Protein 6W9M (pdb70)

Structure (mmCIF, N/CA/C/O backbone):
data_6W9M
#
_entry.id   6W9M
#
_cell.length_a   87.065
_cell.length_b   52.854
_cell.length_c   69.646
_cell.angle_alpha   90.000
_cell.angle_beta   116.394
_cell.angle_gamma   90.000
#
_symmetry.space_group_name_H-M   'C 1 2 1'
#
loop_
_entity.id
_entity.type
_entity.pdbx_description
1 polymer 'Glucocorticoid Receptor'
2 polymer 'Nuclear receptor subfamily 0 group B member 2'
3 non-polymer vamorolone
4 non-polymer GLYCEROL
5 water water
#
loop_
_atom_site.group_PDB
_atom_site.id
_atom_site.type_symbol
_atom_site.label_atom_id
_atom_site.label_alt_id
_atom_site.label_comp_id
_atom_site.label_asym_id
_atom_site.label_entity_id
_atom_site.label_seq_id
_atom_site.pdbx_PDB_ins_code
_atom_site.Cartn_x
_atom_site.Cartn_y
_atom_site.Cartn_z
_atom_site.occupancy
_atom_site.B_iso_or_equiv
_atom_site.auth_seq_id
_atom_site.auth_comp_id
_atom_site.auth_asym_id
_atom_site.auth_atom_id
_atom_site.pdbx_PDB_model_num
ATOM 1 N N . GLY A 1 1 ? 84.85231 27.36094 22.43357 1.000 63.44265 -4 GLY A N 1
ATOM 2 C CA . GLY A 1 1 ? 85.15138 28.77610 22.29604 1.000 62.56007 -4 GLY A CA 1
ATOM 3 C C . GLY A 1 1 ? 86.63663 29.07233 22.20454 1.000 56.44430 -4 GLY A C 1
ATOM 4 O O . GLY A 1 1 ? 87.41218 28.24789 21.72561 1.000 58.01303 -4 GLY A O 1
ATOM 5 N N . GLU A 1 2 ? 87.03675 30.25494 22.67772 1.000 44.64997 -3 GLU A N 1
ATOM 6 C CA . GLU A 1 2 ? 88.42061 30.70229 22.58411 1.000 39.67432 -3 GLU A CA 1
ATOM 7 C C . GLU A 1 2 ? 89.06609 30.88490 23.95376 1.000 35.55422 -3 GLU A C 1
ATOM 8 O O . GLU A 1 2 ? 90.12303 31.51346 24.06163 1.000 33.32758 -3 GLU A O 1
ATOM 14 N N . PHE A 1 3 ? 88.47055 30.33156 25.00521 1.000 27.30782 -2 PHE A N 1
ATOM 15 C CA . PHE A 1 3 ? 89.02078 30.45151 26.35476 1.000 26.29741 -2 PHE A CA 1
ATOM 16 C C . PHE A 1 3 ? 88.59091 29.23811 27.16718 1.000 26.57358 -2 PHE A C 1
ATOM 17 O O . PHE A 1 3 ? 87.60349 29.27838 27.91074 1.000 28.26711 -2 PHE A O 1
ATOM 25 N N . PRO A 1 4 ? 89.31759 28.11884 27.04511 1.000 22.94980 -1 PRO A N 1
ATOM 26 C CA . PRO A 1 4 ? 90.52008 27.94633 26.21847 1.000 22.59798 -1 PRO A CA 1
ATOM 27 C C . PRO A 1 4 ? 90.23731 27.57339 24.76252 1.000 24.14043 -1 PRO A C 1
ATOM 28 O O . PRO A 1 4 ? 89.18030 27.00301 24.48291 1.000 26.81052 -1 PRO A O 1
ATOM 32 N N . THR A 1 5 ? 91.18508 27.85751 23.86273 1.000 23.37363 0 THR A N 1
ATOM 33 C CA . THR A 1 5 ? 91.09071 27.32917 22.50688 1.000 25.83054 0 THR A CA 1
ATOM 34 C C . THR A 1 5 ? 91.31858 25.82410 22.51183 1.000 25.67854 0 THR A C 1
ATOM 35 O O . THR A 1 5 ? 92.02222 25.28260 23.37313 1.000 24.41447 0 THR A O 1
ATOM 39 N N . LEU A 1 6 ? 90.70981 25.13796 21.53673 1.000 22.06030 1 LEU A N 1
ATOM 40 C CA . LEU A 1 6 ? 90.94255 23.70130 21.41876 1.000 20.72502 1 LEU A CA 1
ATOM 41 C C . LEU A 1 6 ? 92.42655 23.39660 21.18869 1.000 22.25347 1 LEU A C 1
ATOM 42 O O . LEU A 1 6 ? 92.95910 22.44188 21.75863 1.000 22.65837 1 LEU A O 1
ATOM 47 N N . ILE A 1 7 ? 93.11848 24.21080 20.38788 1.000 24.24478 2 ILE A N 1
ATOM 48 C CA . ILE A 1 7 ? 94.52626 23.90261 20.12231 1.000 27.02664 2 ILE A CA 1
ATOM 49 C C . ILE A 1 7 ? 95.36416 24.06677 21.38566 1.000 22.98797 2 ILE A C 1
ATOM 50 O O . ILE A 1 7 ? 96.29112 23.28240 21.61883 1.000 21.65666 2 ILE A O 1
ATOM 55 N N . SER A 1 8 ? 95.03480 25.03518 22.25203 1.000 23.18104 3 SER A N 1
ATOM 56 C CA . SER A 1 8 ? 95.78185 25.13728 23.50441 1.000 22.99463 3 SER A CA 1
ATOM 57 C C . SER A 1 8 ? 95.54721 23.91317 24.38547 1.000 22.52411 3 SER A C 1
ATOM 58 O O . SER A 1 8 ? 96.46963 23.45884 25.07261 1.000 22.74067 3 SER A O 1
ATOM 61 N N . LEU A 1 9 ? 94.32295 23.36289 24.37926 1.000 21.98467 4 LEU A N 1
ATOM 62 C CA . LEU A 1 9 ? 94.07091 22.10868 25.08428 1.000 19.83466 4 LEU A CA 1
ATOM 63 C C . LEU A 1 9 ? 94.93705 20.98441 24.53461 1.000 20.38516 4 LEU A C 1
ATOM 64 O O . LEU A 1 9 ? 95.51230 20.21041 25.30106 1.000 21.01552 4 LEU A O 1
ATOM 69 N N . LEU A 1 10 ? 95.03614 20.87254 23.20610 1.000 22.21889 5 LEU A N 1
ATOM 70 C CA . LEU A 1 10 ? 95.86925 19.82694 22.62386 1.000 22.31581 5 LEU A CA 1
ATOM 71 C C . LEU A 1 10 ? 97.32997 19.99308 23.03016 1.000 22.30860 5 LEU A C 1
ATOM 72 O O . LEU A 1 10 ? 98.03403 19.00629 23.26920 1.000 20.23123 5 LEU A O 1
ATOM 77 N N . GLU A 1 11 ? 97.80306 21.23656 23.13239 1.000 21.43649 6 GLU A N 1
ATOM 78 C CA . GLU A 1 11 ? 99.19205 21.42672 23.53990 1.000 20.79585 6 GLU A CA 1
ATOM 79 C C . GLU A 1 11 ? 99.40700 20.96501 24.97381 1.000 23.61998 6 GLU A C 1
ATOM 80 O O . GLU A 1 11 ? 100.40271 20.29698 25.27438 1.000 22.46030 6 GLU A O 1
ATOM 86 N N . VAL A 1 12 ? 98.46653 21.27215 25.87305 1.000 21.08882 7 VAL A N 1
ATOM 87 C CA . VAL A 1 12 ? 98.73791 20.98375 27.27744 1.000 21.90014 7 VAL A CA 1
ATOM 88 C C . VAL A 1 12 ? 98.54954 19.51558 27.63680 1.000 21.88540 7 VAL A C 1
ATOM 89 O O . VAL A 1 12 ? 99.17164 19.04204 28.59897 1.000 23.76994 7 VAL A O 1
ATOM 93 N N . ILE A 1 13 ? 97.73666 18.76186 26.88310 1.000 22.49277 8 ILE A N 1
ATOM 94 C CA . ILE A 1 13 ? 97.55552 17.34140 27.17658 1.000 20.02507 8 ILE A CA 1
ATOM 95 C C . ILE A 1 13 ? 98.60224 16.46295 26.50191 1.000 21.71625 8 ILE A C 1
ATOM 96 O O . ILE A 1 13 ? 98.60815 15.24182 26.72159 1.000 23.04470 8 ILE A O 1
ATOM 101 N N . GLU A 1 14 ? 99.51037 17.03761 25.72354 1.000 20.71819 9 GLU A N 1
ATOM 102 C CA . GLU A 1 14 ? 100.53621 16.21072 25.07893 1.000 21.20470 9 GLU A CA 1
ATOM 103 C C . GLU A 1 14 ? 101.49807 15.67037 26.13080 1.000 22.77821 9 GLU A C 1
ATOM 104 O O . GLU A 1 14 ? 102.03292 16.44707 26.93311 1.000 25.15290 9 GLU A O 1
ATOM 110 N N . PRO A 1 15 ? 101.70877 14.35418 26.17597 1.000 22.86026 10 PRO A N 1
ATOM 111 C CA . PRO A 1 15 ? 102.56691 13.75293 27.20327 1.000 27.34035 10 PRO A CA 1
ATOM 112 C C . PRO A 1 15 ? 104.02697 14.15266 27.06220 1.000 25.05263 10 PRO A C 1
ATOM 113 O O . PRO A 1 15 ? 104.51833 14.46153 25.97260 1.000 24.25467 10 PRO A O 1
ATOM 117 N N . GLU A 1 16 ? 104.72312 14.12614 28.19231 1.000 24.65346 11 GLU A N 1
ATOM 118 C CA . GLU A 1 16 ? 106.16081 14.34130 28.18593 1.000 26.18552 11 GLU A CA 1
ATOM 119 C C . GLU A 1 16 ? 106.87365 13.14272 27.57383 1.000 23.80782 11 GLU A C 1
ATOM 120 O O . GLU A 1 16 ? 106.37008 12.01724 27.57575 1.000 23.44323 11 GLU A O 1
ATOM 126 N N . VAL A 1 17 ? 108.07255 13.40001 27.04643 1.000 22.51362 12 VAL A N 1
ATOM 127 C CA . VAL A 1 17 ? 108.86336 12.34866 26.40409 1.000 24.32659 12 VAL A CA 1
ATOM 128 C C . VAL A 1 17 ? 109.46006 11.42501 27.46090 1.000 21.33879 12 VAL A C 1
ATOM 129 O O . VAL A 1 17 ? 110.02611 11.88491 28.45972 1.000 25.05510 12 VAL A O 1
ATOM 133 N N . LEU A 1 18 ? 109.30497 10.11664 27.25494 1.000 22.54399 13 LEU A N 1
ATOM 134 C CA . LEU A 1 18 ? 109.82017 9.09638 28.16070 1.000 20.95222 13 LEU A CA 1
ATOM 135 C C . LEU A 1 18 ? 111.25300 8.71086 27.79694 1.000 20.75390 13 LEU A C 1
ATOM 136 O O . LEU A 1 18 ? 111.66082 8.78792 26.63591 1.000 21.02209 13 LEU A O 1
ATOM 141 N N . TYR A 1 19 ? 112.00736 8.26434 28.80423 1.000 20.33652 14 TYR A N 1
ATOM 142 C CA . TYR A 1 19 ? 113.36060 7.74517 28.62072 1.000 17.58229 14 TYR A CA 1
ATOM 143 C C . TYR A 1 19 ? 113.32815 6.22357 28.64038 1.000 22.65925 14 TYR A C 1
ATOM 144 O O . TYR A 1 19 ? 112.44920 5.61456 29.25842 1.000 22.13901 14 TYR A O 1
ATOM 153 N N . SER A 1 20 ? 114.30273 5.61543 27.96993 1.000 21.33270 15 SER A N 1
ATOM 154 C CA . SER A 1 20 ? 114.34088 4.16186 27.81707 1.000 20.12004 15 SER A CA 1
ATOM 155 C C . SER A 1 20 ? 115.15085 3.44545 28.88878 1.000 21.93175 15 SER A C 1
ATOM 156 O O . SER A 1 20 ? 114.90421 2.26019 29.13935 1.000 22.72239 15 SER A O 1
ATOM 159 N N . GLY A 1 21 ? 116.12550 4.11102 29.51174 1.000 20.70742 16 GLY A N 1
ATOM 160 C CA . GLY A 1 21 ? 117.06507 3.41227 30.37439 1.000 19.65880 16 GLY A CA 1
ATOM 161 C C . GLY A 1 21 ? 118.01375 2.45646 29.66397 1.000 22.36988 16 GLY A C 1
ATOM 162 O O . GLY A 1 21 ? 118.62307 1.60921 30.32282 1.000 22.15218 16 GLY A O 1
ATOM 163 N N . TYR A 1 22 ? 118.14456 2.54919 28.33959 1.000 19.48969 17 TYR A N 1
ATOM 164 C CA . TYR A 1 22 ? 118.95362 1.58301 27.59904 1.000 21.36416 17 TYR A CA 1
ATOM 165 C C . TYR A 1 22 ? 120.40536 1.63082 28.04920 1.000 23.06484 17 TYR A C 1
ATOM 166 O O . TYR A 1 22 ? 120.99640 2.70441 28.18539 1.000 22.62266 17 TYR A O 1
ATOM 175 N N . ASP A 1 23 ? 120.98990 0.44834 28.23898 1.000 21.73366 18 ASP A N 1
ATOM 176 C CA . ASP A 1 23 ? 122.37632 0.30730 28.67056 1.000 23.68288 18 ASP A CA 1
ATOM 177 C C . ASP A 1 23 ? 123.25594 0.09189 27.44277 1.000 22.96771 18 ASP A C 1
ATOM 178 O O . ASP A 1 23 ? 123.24551 -0.98965 26.84595 1.000 24.25117 18 ASP A O 1
ATOM 183 N N A SER A 1 24 ? 124.02041 1.12169 27.07475 0.271 22.14860 19 SER A N 1
ATOM 184 N N B SER A 1 24 ? 124.01672 1.11995 27.06260 0.729 21.17217 19 SER A N 1
ATOM 185 C CA A SER A 1 24 ? 124.90417 1.07808 25.91862 0.271 23.27666 19 SER A CA 1
ATOM 186 C CA B SER A 1 24 ? 124.89381 1.03939 25.90286 0.729 23.79484 19 SER A CA 1
ATOM 187 C C A SER A 1 24 ? 126.34133 0.73624 26.29619 0.271 23.71197 19 SER A C 1
ATOM 188 C C B SER A 1 24 ? 126.33987 0.73678 26.29398 0.729 23.06071 19 SER A C 1
ATOM 189 O O A SER A 1 24 ? 127.25680 0.96484 25.49596 0.271 25.73247 19 SER A O 1
ATOM 190 O O B SER A 1 24 ? 127.26137 0.98359 25.50273 0.729 26.51190 19 SER A O 1
ATOM 195 N N . THR A 1 25 ? 126.56034 0.19898 27.50065 1.000 22.98888 20 THR A N 1
ATOM 196 C CA . THR A 1 25 ? 127.91797 -0.13792 27.92572 1.000 21.85104 20 THR A CA 1
ATOM 197 C C . THR A 1 25 ? 128.55998 -1.13401 26.96834 1.000 24.61245 20 THR A C 1
ATOM 198 O O . THR A 1 25 ? 129.72299 -0.97313 26.57069 1.000 25.67025 20 THR A O 1
ATOM 202 N N . LEU A 1 26 ? 127.82648 -2.16875 26.59988 1.000 21.97790 21 LEU A N 1
ATOM 203 C CA . LEU A 1 26 ? 128.31147 -3.20681 25.70588 1.000 20.95640 21 LEU A CA 1
ATOM 204 C C . LEU A 1 26 ? 127.59312 -3.12210 24.36788 1.000 24.35381 21 LEU A C 1
ATOM 205 O O . LEU A 1 26 ? 126.58173 -2.42369 24.23390 1.000 23.73676 21 LEU A O 1
ATOM 210 N N . PRO A 1 27 ? 128.08314 -3.83505 23.34643 1.000 22.43522 22 PRO A N 1
ATOM 211 C CA . PRO A 1 27 ? 127.49269 -3.69179 22.00780 1.000 21.46474 22 PRO A CA 1
ATOM 212 C C . PRO A 1 27 ? 126.01261 -4.03712 21.96113 1.000 21.97042 22 PRO A C 1
ATOM 213 O O . PRO A 1 27 ? 125.50042 -4.813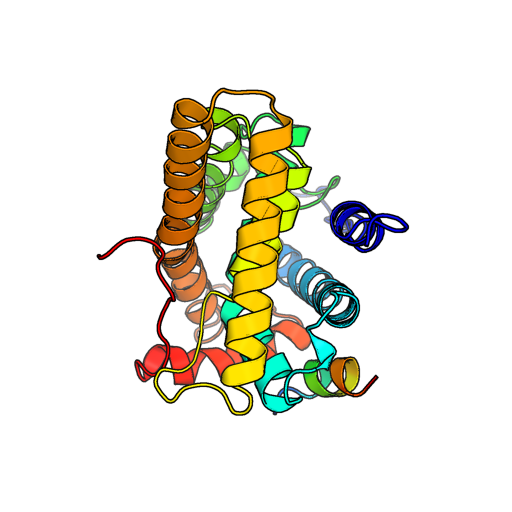82 22.76787 1.000 22.65331 22 PRO A O 1
ATOM 217 N N . ASP A 1 28 ? 125.32813 -3.42837 20.99658 1.000 24.44838 23 ASP A N 1
ATOM 218 C CA . ASP A 1 28 ? 123.91984 -3.72141 20.76917 1.000 23.65673 23 ASP A CA 1
ATOM 219 C C . ASP A 1 28 ? 123.72876 -5.16832 20.32322 1.000 30.74544 23 ASP A C 1
ATOM 220 O O . ASP A 1 28 ? 124.60904 -5.77876 19.71773 1.000 28.24601 23 ASP A O 1
ATOM 225 N N . THR A 1 29 ? 122.55086 -5.71306 20.60289 1.000 24.90359 24 THR A N 1
ATOM 226 C CA . THR A 1 29 ? 122.06146 -6.89532 19.90647 1.000 24.11955 24 THR A CA 1
ATOM 227 C C . THR A 1 29 ? 120.64475 -6.58926 19.44162 1.000 29.37368 24 THR A C 1
ATOM 228 O O . THR A 1 29 ? 119.94681 -5.80103 20.07276 1.000 28.54169 24 THR A O 1
ATOM 232 N N A SER A 1 30 ? 120.24204 -7.19656 18.32017 0.398 31.61556 25 SER A N 1
ATOM 233 N N B SER A 1 30 ? 120.23145 -7.19377 18.32160 0.602 30.48535 25 SER A N 1
ATOM 234 C CA A SER A 1 30 ? 118.89553 -6.96213 17.80401 0.398 30.45968 25 SER A CA 1
ATOM 235 C CA B SER A 1 30 ? 118.88610 -6.92104 17.82154 0.602 30.60393 25 SER A CA 1
ATOM 236 C C A SER A 1 30 ? 117.84329 -7.35948 18.82595 0.398 29.79510 25 SER A C 1
ATOM 237 C C B SER A 1 30 ? 117.82866 -7.36444 18.81950 0.602 29.08984 25 SER A C 1
ATOM 238 O O A SER A 1 30 ? 116.82638 -6.67311 18.98174 0.398 29.60930 25 SER A O 1
ATOM 239 O O B SER A 1 30 ? 116.79451 -6.70332 18.95612 0.602 30.76735 25 SER A O 1
ATOM 244 N N . THR A 1 31 ? 118.08211 -8.45951 19.54047 1.000 35.48868 26 THR A N 1
ATOM 245 C CA . THR A 1 31 ? 117.12474 -8.94547 20.53084 1.000 35.98014 26 THR A CA 1
ATOM 246 C C . THR A 1 31 ? 116.95192 -7.95802 21.67675 1.000 30.62775 26 THR A C 1
ATOM 247 O O . THR A 1 31 ? 115.82242 -7.61421 22.04953 1.000 28.61077 26 THR A O 1
ATOM 251 N N . ARG A 1 32 ? 118.06084 -7.50453 22.27028 1.000 34.16066 27 ARG A N 1
ATOM 252 C CA . ARG A 1 32 ? 117.94087 -6.61850 23.42666 1.000 33.12376 27 ARG A CA 1
ATOM 253 C C . ARG A 1 32 ? 117.49786 -5.21808 23.01925 1.000 30.90602 27 ARG A C 1
ATOM 254 O O . ARG A 1 32 ? 116.82333 -4.52922 23.79435 1.000 27.84755 27 ARG A O 1
ATOM 262 N N . LEU A 1 33 ? 117.83585 -4.78883 21.80553 1.000 26.92952 28 LEU A N 1
ATOM 263 C CA . LEU A 1 33 ? 117.32985 -3.51299 21.31493 1.000 24.95955 28 LEU A CA 1
ATOM 264 C C . LEU A 1 33 ? 115.82702 -3.57425 21.06319 1.000 25.08891 28 LEU A C 1
ATOM 265 O O . LEU A 1 33 ? 115.08373 -2.69671 21.50943 1.000 22.54512 28 LEU A O 1
ATOM 270 N N . MET A 1 34 ? 115.35741 -4.60754 20.35078 1.000 24.59027 29 MET A N 1
ATOM 271 C CA . MET A 1 34 ? 113.92379 -4.70047 20.07776 1.000 22.50980 29 MET A CA 1
ATOM 272 C C . MET A 1 34 ? 113.12904 -4.87357 21.36596 1.000 23.94352 29 MET A C 1
ATOM 273 O O . MET A 1 34 ? 112.05589 -4.28233 21.51389 1.000 23.74484 29 MET A O 1
ATOM 278 N N . SER A 1 35 ? 113.64785 -5.65748 22.32135 1.000 25.69272 30 SER A N 1
ATOM 279 C CA . SER A 1 35 ? 112.92860 -5.83211 23.58438 1.000 22.35888 30 SER A CA 1
ATOM 280 C C . SER A 1 35 ? 112.85660 -4.51867 24.35209 1.000 23.81042 30 SER A C 1
ATOM 281 O O . SER A 1 35 ? 111.80364 -4.17029 24.90605 1.000 24.11438 30 SER A O 1
ATOM 284 N N . THR A 1 36 ? 113.94651 -3.74597 24.34470 1.000 23.39659 31 THR A N 1
ATOM 285 C CA . THR A 1 36 ? 113.92204 -2.42278 24.96219 1.000 22.67615 31 THR A CA 1
ATOM 286 C C . THR A 1 36 ? 112.91425 -1.51273 24.27285 1.000 24.88452 31 THR A C 1
ATOM 287 O O . THR A 1 36 ? 112.18261 -0.76447 24.93647 1.000 23.12274 31 THR A O 1
ATOM 291 N N . LEU A 1 37 ? 112.85297 -1.56610 22.94045 1.000 20.89441 32 LEU A N 1
ATOM 292 C CA . LEU A 1 37 ? 111.93638 -0.69405 22.21938 1.000 19.30798 32 LEU A CA 1
ATOM 293 C C . LEU A 1 37 ? 110.49072 -1.08972 22.48527 1.000 20.35168 32 LEU A C 1
ATOM 294 O O . LEU A 1 37 ? 109.61374 -0.22234 22.57855 1.000 20.78556 32 LEU A O 1
ATOM 299 N N . ASN A 1 38 ? 110.23108 -2.39236 22.60883 1.000 20.20434 33 ASN A N 1
ATOM 300 C CA . ASN A 1 38 ? 108.86685 -2.82542 22.92217 1.000 19.59405 33 ASN A CA 1
ATOM 301 C C . ASN A 1 38 ? 108.46421 -2.38158 24.31620 1.000 22.83442 33 ASN A C 1
ATOM 302 O O . ASN A 1 38 ? 107.30545 -2.00155 24.54529 1.000 21.65438 33 ASN A O 1
ATOM 307 N N A ARG A 1 39 ? 109.39257 -2.43980 25.27051 0.588 24.87996 34 ARG A N 1
ATOM 308 N N B ARG A 1 39 ? 109.39353 -2.43309 25.27102 0.412 24.68974 34 ARG A N 1
ATOM 309 C CA A ARG A 1 39 ? 109.05622 -2.01951 26.62835 0.588 23.86583 34 ARG A CA 1
ATOM 310 C CA B ARG A 1 39 ? 109.05711 -2.01829 26.63108 0.412 24.09130 34 ARG A CA 1
ATOM 311 C C A ARG A 1 39 ? 108.77660 -0.52161 26.68087 0.588 23.51753 34 ARG A C 1
ATOM 312 C C B ARG A 1 39 ? 108.78388 -0.52015 26.69332 0.412 23.18400 34 ARG A C 1
ATOM 313 O O A ARG A 1 39 ? 107.78824 -0.08475 27.29041 0.588 21.33563 34 ARG A O 1
ATOM 314 O O B ARG A 1 39 ? 107.80719 -0.08208 27.31926 0.412 21.77474 34 ARG A O 1
ATOM 327 N N . LEU A 1 40 ? 109.62844 0.27719 26.04046 1.000 20.97386 35 LEU A N 1
ATOM 328 C CA . LEU A 1 40 ? 109.35689 1.69865 25.89625 1.000 19.42043 35 LEU A CA 1
ATOM 329 C C . LEU A 1 40 ? 108.01227 1.92338 25.22155 1.000 21.82983 35 LEU A C 1
ATOM 330 O O . LEU A 1 40 ? 107.23299 2.78664 25.64234 1.000 21.25625 35 LEU A O 1
ATOM 335 N N . GLY A 1 41 ? 107.71691 1.13157 24.18866 1.000 20.22627 36 GLY A N 1
ATOM 336 C CA . GLY A 1 41 ? 106.47275 1.30437 23.45895 1.000 21.78812 36 GLY A CA 1
ATOM 337 C C . GLY A 1 41 ? 105.25181 1.03970 24.31412 1.000 19.90115 36 GLY A C 1
ATOM 338 O O . GLY A 1 41 ? 104.24950 1.75156 24.20789 1.000 18.44083 36 GLY A O 1
ATOM 339 N N . GLY A 1 42 ? 105.30905 0.01180 25.16481 1.000 18.48741 37 GLY A N 1
ATOM 340 C CA . GLY A 1 42 ? 104.19012 -0.23115 26.06544 1.000 19.03563 37 GLY A CA 1
ATOM 341 C C . GLY A 1 42 ? 103.93288 0.96142 26.96745 1.000 19.61400 37 GLY A C 1
ATOM 342 O O . GLY A 1 42 ? 102.77976 1.33135 27.20850 1.000 18.38566 37 GLY A O 1
ATOM 343 N N . ARG A 1 43 ? 105.00656 1.57901 27.47473 1.000 18.71734 38 ARG A N 1
ATOM 344 C CA . ARG A 1 43 ? 104.87496 2.74760 28.34402 1.000 17.48117 38 ARG A CA 1
ATOM 345 C C . ARG A 1 43 ? 104.33082 3.94382 27.57110 1.000 18.34624 38 ARG A C 1
ATOM 346 O O . ARG A 1 43 ? 103.50561 4.71288 28.09764 1.000 18.70126 38 ARG A O 1
ATOM 354 N N . GLN A 1 44 ? 104.77777 4.11114 26.32323 1.000 18.90736 39 GLN A N 1
ATOM 355 C CA . GLN A 1 44 ? 104.24767 5.17333 25.47197 1.000 18.00666 39 GLN A CA 1
ATOM 356 C C . GLN A 1 44 ? 102.76457 4.95906 25.17937 1.000 20.39096 39 GLN A C 1
ATOM 357 O O . GLN A 1 44 ? 101.98744 5.92283 25.14593 1.000 20.48397 39 GLN A O 1
ATOM 363 N N . VAL A 1 45 ? 102.35042 3.70810 24.95358 1.000 17.93360 40 VAL A N 1
ATOM 364 C CA . VAL A 1 45 ? 100.92512 3.45816 24.70395 1.000 16.84394 40 VAL A CA 1
ATOM 365 C C . VAL A 1 45 ? 100.10062 3.77556 25.94544 1.000 21.14903 40 VAL A C 1
ATOM 366 O O . VAL A 1 45 ? 98.99606 4.33047 25.83642 1.000 19.97700 40 VAL A O 1
ATOM 370 N N . VAL A 1 46 ? 100.60371 3.45431 27.14734 1.000 16.09517 41 VAL A N 1
ATOM 371 C CA . VAL A 1 46 ? 99.86065 3.85722 28.34617 1.000 16.07236 41 VAL A CA 1
ATOM 372 C C . VAL A 1 46 ? 99.69255 5.37740 28.36980 1.000 21.42921 41 VAL A C 1
ATOM 373 O O . VAL A 1 46 ? 98.60920 5.88894 28.66811 1.000 20.67223 41 VAL A O 1
ATOM 377 N N A SER A 1 47 ? 100.75471 6.12181 28.04484 0.627 19.18776 42 SER A N 1
ATOM 378 N N B SER A 1 47 ? 100.75484 6.11603 28.03751 0.373 19.44901 42 SER A N 1
ATOM 379 C CA A SER A 1 47 ? 100.62831 7.57886 27.98482 0.627 19.73983 42 SER A CA 1
ATOM 380 C CA B SER A 1 47 ? 100.64733 7.57266 27.97986 0.373 19.89390 42 SER A CA 1
ATOM 381 C C A SER A 1 47 ? 99.60958 8.00440 26.93705 0.627 20.93222 42 SER A C 1
ATOM 382 C C B SER A 1 47 ? 99.62947 8.01040 26.93288 0.373 20.46508 42 SER A C 1
ATOM 383 O O A SER A 1 47 ? 98.88320 8.99226 27.13034 0.627 19.75984 42 SER A O 1
ATOM 384 O O B SER A 1 47 ? 98.91780 9.00712 27.12553 0.373 20.25394 42 SER A O 1
ATOM 389 N N . ALA A 1 48 ? 99.54459 7.27511 25.81798 1.000 20.52005 43 ALA A N 1
ATOM 390 C CA .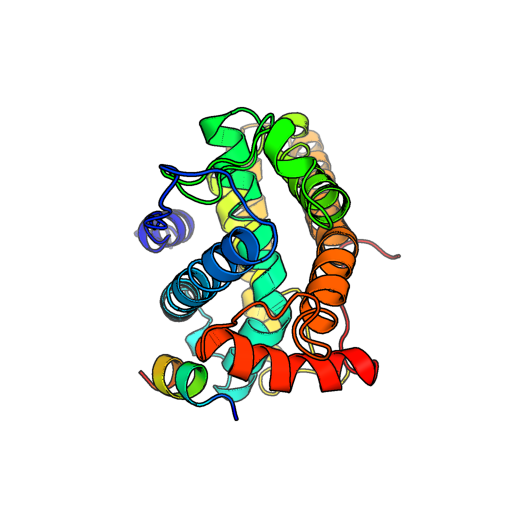 ALA A 1 48 ? 98.58647 7.60730 24.76499 1.000 18.05859 43 ALA A CA 1
ATOM 391 C C . ALA A 1 48 ? 97.15670 7.38614 25.22716 1.000 18.80407 43 ALA A C 1
ATOM 392 O O . ALA A 1 48 ? 96.26058 8.13327 24.82104 1.000 20.04253 43 ALA A O 1
ATOM 394 N N . VAL A 1 49 ? 96.92086 6.38023 26.06644 1.000 18.49635 44 VAL A N 1
ATOM 395 C CA . VAL A 1 49 ? 95.57328 6.19584 26.60307 1.000 17.95761 44 VAL A CA 1
ATOM 396 C C . VAL A 1 49 ? 95.18164 7.38707 27.47218 1.000 22.43809 44 VAL A C 1
ATOM 397 O O . VAL A 1 49 ? 94.06518 7.91211 27.36693 1.000 20.48447 44 VAL A O 1
ATOM 401 N N . LYS A 1 50 ? 96.09154 7.83642 28.34298 1.000 20.74462 45 LYS A N 1
ATOM 402 C CA . LYS A 1 50 ? 95.79452 9.00098 29.17606 1.000 20.60863 45 LYS A CA 1
ATOM 403 C C . LYS A 1 50 ? 95.51871 10.23130 28.31510 1.000 21.69011 45 LYS A C 1
ATOM 404 O O . LYS A 1 50 ? 94.58831 11.01500 28.58605 1.000 23.86145 45 LYS A O 1
ATOM 410 N N . TRP A 1 51 ? 96.31048 10.39770 27.25399 1.000 19.49531 46 TRP A N 1
ATOM 411 C CA . TRP A 1 51 ? 96.10742 11.48710 26.30472 1.000 17.83718 46 TRP A CA 1
ATOM 412 C C . TRP A 1 51 ? 94.72867 11.41354 25.65292 1.000 22.27749 46 TRP A C 1
ATOM 413 O O . TRP A 1 51 ? 94.00777 12.41955 25.58460 1.000 19.46865 46 TRP A O 1
ATOM 424 N N . ALA A 1 52 ? 94.35335 10.23249 25.14738 1.000 19.39595 47 ALA A N 1
ATOM 425 C CA . ALA A 1 52 ? 93.06677 10.09303 24.46250 1.000 19.67187 47 ALA A CA 1
ATOM 426 C C . ALA A 1 52 ? 91.90644 10.39432 25.39638 1.000 19.76170 47 ALA A C 1
ATOM 427 O O . ALA A 1 52 ? 90.92741 11.03485 24.99186 1.000 20.40210 47 ALA A O 1
ATOM 429 N N . LYS A 1 53 ? 92.00727 9.96805 26.65760 1.000 19.73859 48 LYS A N 1
ATOM 430 C CA . LYS A 1 53 ? 90.92930 10.25575 27.61102 1.000 18.61007 48 LYS A CA 1
ATOM 431 C C . LYS A 1 53 ? 90.76712 11.75154 27.83004 1.000 21.39634 48 LYS A C 1
ATOM 432 O O . LYS A 1 53 ? 89.67529 12.21705 28.18395 1.000 23.58280 48 LYS A O 1
ATOM 438 N N . ALA A 1 54 ? 91.84621 12.51307 27.66568 1.000 21.17004 49 ALA A N 1
ATOM 439 C CA . ALA A 1 54 ? 91.8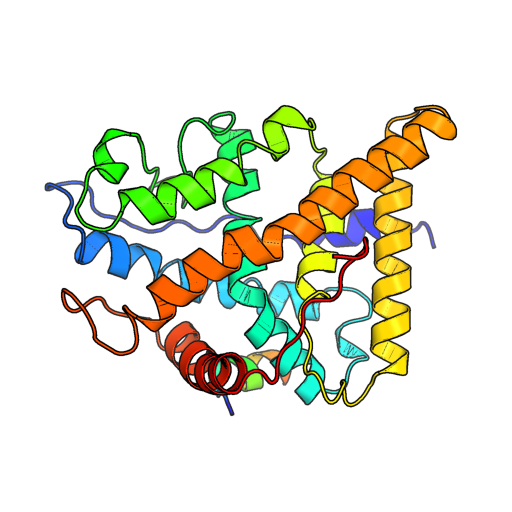5006 13.95331 27.85935 1.000 21.65020 49 ALA A CA 1
ATOM 440 C C . ALA A 1 54 ? 91.44535 14.71343 26.60199 1.000 21.22375 49 ALA A C 1
ATOM 441 O O . ALA A 1 54 ? 91.25447 15.93149 26.66986 1.000 24.78430 49 ALA A O 1
ATOM 443 N N . LEU A 1 55 ? 91.32033 14.02823 25.46419 1.000 21.46923 50 LEU A N 1
ATOM 444 C CA . LEU A 1 55 ? 90.96868 14.68585 24.20489 1.000 21.40871 50 LEU A CA 1
ATOM 445 C C . LEU A 1 55 ? 89.50701 15.09352 24.22732 1.000 19.91847 50 LEU A C 1
ATOM 446 O O . LEU A 1 55 ? 88.64906 14.22784 24.40823 1.000 23.56535 50 LEU A O 1
ATOM 451 N N . PRO A 1 56 ? 89.17702 16.35998 24.02368 1.000 23.15210 51 PRO A N 1
ATOM 452 C CA . PRO A 1 56 ? 87.76409 16.75242 24.00861 1.000 24.35397 51 PRO A CA 1
ATOM 453 C C . PRO A 1 56 ? 86.96543 15.91758 23.01911 1.000 24.79386 51 PRO A C 1
ATOM 454 O O . PRO A 1 56 ? 87.32335 15.80730 21.84071 1.000 26.44171 51 PRO A O 1
ATOM 458 N N . GLY A 1 57 ? 85.89910 15.28740 23.52272 1.000 23.19904 52 GLY A N 1
ATOM 459 C CA . GLY A 1 57 ? 84.99259 14.50410 22.72125 1.000 24.03676 52 GLY A CA 1
ATOM 460 C C . GLY A 1 57 ? 85.21852 13.00498 22.80614 1.000 23.07405 52 GLY A C 1
ATOM 461 O O . GLY A 1 57 ? 84.26790 12.23268 22.63311 1.000 24.35647 52 GLY A O 1
ATOM 462 N N . PHE A 1 58 ? 86.45511 12.57390 23.06834 1.000 21.41624 53 PHE A N 1
ATOM 463 C CA . PHE A 1 58 ? 86.76400 11.14808 22.98917 1.000 22.13548 53 PHE A CA 1
ATOM 464 C C . PHE A 1 58 ? 85.91048 10.33894 23.94976 1.000 26.36613 53 PHE A C 1
ATOM 465 O O . PHE A 1 58 ? 85.41487 9.26024 23.59958 1.000 22.25355 53 PHE A O 1
ATOM 473 N N . ARG A 1 59 ? 85.68929 10.85403 25.15482 1.000 24.23395 54 ARG A N 1
ATOM 474 C CA . ARG A 1 59 ? 84.91988 10.08739 26.11677 1.000 24.52972 54 ARG A CA 1
ATOM 475 C C . ARG A 1 59 ? 83.41426 10.15634 25.88238 1.000 23.19952 54 ARG A C 1
ATOM 476 O O . ARG A 1 59 ? 82.66603 9.54262 26.64937 1.000 29.67590 54 ARG A O 1
ATOM 484 N N . ASN A 1 60 ? 82.95428 10.85387 24.83738 1.000 25.92467 55 ASN A N 1
ATOM 485 C CA . ASN A 1 60 ? 81.56108 10.73926 24.41566 1.000 24.96552 55 ASN A CA 1
ATOM 486 C C . ASN A 1 60 ? 81.31253 9.46351 23.62349 1.000 27.64777 55 ASN A C 1
ATOM 487 O O . ASN A 1 60 ? 80.15200 9.08147 23.43041 1.000 29.72739 55 ASN A O 1
ATOM 492 N N . LEU A 1 61 ? 82.37946 8.80981 23.16704 1.000 25.91947 56 LEU A N 1
ATOM 493 C CA . LEU A 1 61 ? 82.26609 7.54662 22.45425 1.000 25.27369 56 LEU A CA 1
ATOM 494 C C . LEU A 1 61 ? 81.94499 6.41977 23.42660 1.000 26.30555 56 LEU A C 1
ATOM 495 O O . LEU A 1 61 ? 82.38201 6.42111 24.58205 1.000 27.45586 56 LEU A O 1
ATOM 500 N N . HIS A 1 62 ? 81.17471 5.44978 22.94182 1.000 26.06697 57 HIS A N 1
ATOM 501 C CA . HIS A 1 62 ? 81.01416 4.19205 23.65713 1.000 27.17711 57 HIS A CA 1
ATOM 502 C C . HIS A 1 62 ? 82.37760 3.63837 24.05706 1.000 27.76664 57 HIS A C 1
ATOM 503 O O . HIS A 1 62 ? 83.34308 3.70737 23.29486 1.000 27.16689 57 HIS A O 1
ATOM 510 N N . LEU A 1 63 ? 82.44264 3.07127 25.26513 1.000 33.64989 58 LEU A N 1
ATOM 511 C CA . LEU A 1 63 ? 83.70864 2.56168 25.78452 1.000 31.68243 58 LEU A CA 1
ATOM 512 C C . LEU A 1 63 ? 84.33402 1.53657 24.84003 1.000 29.92427 58 LEU A C 1
ATOM 513 O O . LEU A 1 63 ? 85.55860 1.51261 24.66399 1.000 28.01199 58 LEU A O 1
ATOM 518 N N . ASP A 1 64 ? 83.51483 0.69482 24.20575 1.000 30.95234 59 ASP A N 1
ATOM 519 C CA . ASP A 1 64 ? 84.05019 -0.28286 23.26019 1.000 32.87479 59 ASP A CA 1
ATOM 520 C C . ASP A 1 64 ? 84.64226 0.39109 22.02609 1.000 28.60940 59 ASP A C 1
ATOM 521 O O . ASP A 1 64 ? 85.62840 -0.10628 21.46109 1.000 30.00396 59 ASP A O 1
ATOM 526 N N . ASP A 1 65 ? 84.07747 1.53019 21.60470 1.000 29.31499 60 ASP A N 1
ATOM 527 C CA . ASP A 1 65 ? 84.67049 2.28433 20.50163 1.000 28.31269 60 ASP A CA 1
ATOM 528 C C . ASP A 1 65 ? 85.99955 2.90278 20.90569 1.000 26.15667 60 ASP A C 1
ATOM 529 O O . ASP A 1 65 ? 86.93192 2.95358 20.09722 1.000 25.62001 60 ASP A O 1
ATOM 534 N N . GLN A 1 66 ? 86.09295 3.41740 22.13771 1.000 26.15784 61 GLN A N 1
ATOM 535 C CA . GLN A 1 66 ? 87.36567 3.96152 22.60924 1.000 24.56665 61 GLN A CA 1
ATOM 536 C C . GLN A 1 66 ? 88.44402 2.89211 22.59237 1.000 24.44218 61 GLN A C 1
ATOM 537 O O . GLN A 1 66 ? 89.57689 3.15154 22.17257 1.000 22.47339 61 GLN A O 1
ATOM 543 N N . MET A 1 67 ? 88.10201 1.68533 23.05801 1.000 25.93401 62 MET A N 1
ATOM 544 C CA . MET A 1 67 ? 89.04829 0.57842 23.03939 1.000 25.60281 62 MET A CA 1
ATOM 545 C C . MET A 1 67 ? 89.44661 0.22072 21.61652 1.000 25.14737 62 MET A C 1
ATOM 546 O O . MET A 1 67 ? 90.62550 -0.02282 21.33878 1.000 25.86487 62 MET A O 1
ATOM 551 N N . THR A 1 68 ? 88.47902 0.18085 20.70147 1.000 25.45173 63 THR A N 1
ATOM 552 C CA . THR A 1 68 ? 88.78233 -0.21334 19.32700 1.000 23.99467 63 THR A CA 1
ATOM 553 C C . THR A 1 68 ? 89.72261 0.78530 18.66647 1.000 23.68747 63 THR A C 1
ATOM 554 O O . THR A 1 68 ? 90.71077 0.40302 18.02400 1.000 24.94425 63 THR A O 1
ATOM 558 N N . LEU A 1 69 ? 89.42641 2.07932 18.79922 1.000 22.12744 64 LEU A N 1
ATOM 559 C CA . LEU A 1 69 ? 90.25330 3.07484 18.12251 1.000 20.77944 64 LEU A CA 1
ATOM 560 C C . LEU A 1 69 ? 91.69137 3.02719 18.61732 1.000 22.81678 64 LEU A C 1
ATOM 561 O O . LEU A 1 69 ? 92.62430 3.13732 17.82032 1.000 22.84742 64 LEU A O 1
ATOM 566 N N . LEU A 1 70 ? 91.89857 2.86912 19.92634 1.000 19.44563 65 LEU A N 1
ATOM 567 C CA . LEU A 1 70 ? 93.27410 2.84171 20.42376 1.000 20.31331 65 LEU A CA 1
ATOM 568 C C . LEU A 1 70 ? 93.98007 1.55911 19.99908 1.000 22.54388 65 LEU A C 1
ATOM 569 O O . LEU A 1 70 ? 95.16986 1.57680 19.64655 1.000 20.73272 65 LEU A O 1
ATOM 574 N N . GLN A 1 71 ? 93.26123 0.44102 20.00527 1.000 21.57826 66 GLN A N 1
ATOM 575 C CA . GLN A 1 71 ? 93.86600 -0.81370 19.57668 1.000 20.97778 66 GLN A CA 1
ATOM 576 C C . GLN A 1 71 ? 94.21484 -0.78837 18.09753 1.000 28.10707 66 GLN A C 1
ATOM 577 O O . GLN A 1 71 ? 95.23601 -1.35492 17.69171 1.000 26.90224 66 GLN A O 1
ATOM 583 N N . TYR A 1 72 ? 93.39212 -0.1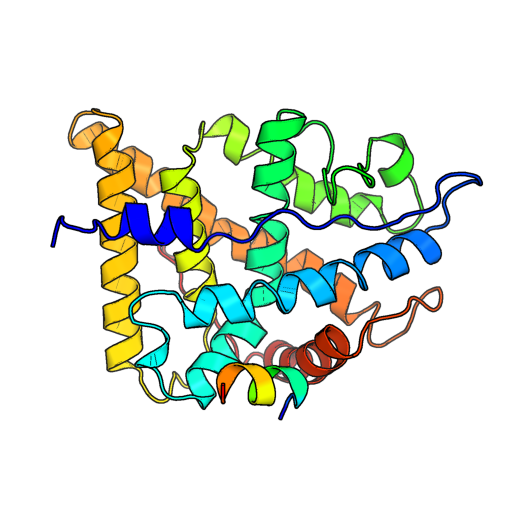3050 17.27466 1.000 24.19285 67 TYR A N 1
ATOM 584 C CA . TYR A 1 72 ? 93.64070 -0.13993 15.83546 1.000 22.20465 67 TYR A CA 1
ATOM 585 C C . TYR A 1 72 ? 94.72229 0.85494 15.41457 1.000 27.20931 67 TYR A C 1
ATOM 586 O O . TYR A 1 72 ? 95.43573 0.60914 14.42748 1.000 28.46209 67 TYR A O 1
ATOM 595 N N . SER A 1 73 ? 94.89342 1.94979 16.15655 1.000 21.72445 68 SER A N 1
ATOM 596 C CA . SER A 1 73 ? 95.73201 3.05916 15.71561 1.000 23.80805 68 SER A CA 1
ATOM 597 C C . SER A 1 73 ? 97.05740 3.20131 16.45965 1.000 23.00125 68 SER A C 1
ATOM 598 O O . SER A 1 73 ? 97.84725 4.06871 16.08323 1.000 22.15392 68 SER A O 1
ATOM 601 N N . TRP A 1 74 ? 97.33768 2.38049 17.48309 1.000 21.58876 69 TRP A N 1
ATOM 602 C CA . TRP A 1 74 ? 98.47002 2.65699 18.37182 1.000 20.27242 69 TRP A CA 1
ATOM 603 C C . TRP A 1 74 ? 99.78318 2.76828 17.60642 1.000 19.76904 69 TRP A C 1
ATOM 604 O O . TRP A 1 74 ? 100.59964 3.64396 17.90724 1.000 22.89377 69 TRP A O 1
ATOM 615 N N . MET A 1 75 ? 99.99277 1.91020 16.60375 1.000 20.18250 70 MET A N 1
ATOM 616 C CA . MET A 1 75 ? 101.26381 1.95597 15.88259 1.000 19.57642 70 MET A CA 1
ATOM 617 C C . MET A 1 75 ? 101.39248 3.24061 15.07689 1.000 23.63873 70 MET A C 1
ATOM 618 O O . MET A 1 75 ? 102.49539 3.78856 14.94741 1.000 22.13270 70 MET A O 1
ATOM 623 N N . SER A 1 76 ? 100.28211 3.73328 14.51960 1.000 21.74414 71 SER A N 1
ATOM 624 C CA . SER A 1 76 ? 100.33216 4.99583 13.78376 1.000 21.72136 71 SER A CA 1
ATOM 625 C C . SER A 1 76 ? 100.67260 6.14640 14.70968 1.000 24.03046 71 SER A C 1
ATOM 626 O O . SER A 1 76 ? 101.50859 6.99170 14.37727 1.000 22.64027 71 SER A O 1
ATOM 629 N N . LEU A 1 77 ? 100.03124 6.19430 15.88238 1.000 18.48391 72 LEU A N 1
ATOM 630 C CA . LEU A 1 77 ? 100.34604 7.22676 16.86251 1.000 18.27329 72 LEU A CA 1
ATOM 631 C C . LEU A 1 77 ? 101.81994 7.17459 17.25562 1.000 20.14314 72 LEU A C 1
ATOM 632 O O . LEU A 1 77 ? 102.48802 8.21097 17.29870 1.000 21.54446 72 LEU A O 1
ATOM 637 N N . MET A 1 78 ? 102.33489 5.97429 17.56192 1.000 20.00638 73 MET A N 1
ATOM 638 C CA . MET A 1 78 ? 103.71056 5.87410 18.05527 1.000 19.76299 73 MET A CA 1
ATOM 639 C C . MET A 1 78 ? 104.70773 6.22374 16.96272 1.000 21.57966 73 MET A C 1
ATOM 640 O O . MET A 1 78 ? 105.71137 6.88581 17.23367 1.000 19.19070 73 MET A O 1
ATOM 645 N N . ALA A 1 79 ? 104.45828 5.77127 15.72961 1.000 19.34956 74 ALA A N 1
ATOM 646 C CA . ALA A 1 79 ? 105.37421 6.07404 14.62369 1.000 19.43664 74 ALA A CA 1
ATOM 647 C C . ALA A 1 79 ? 105.36414 7.56217 14.27800 1.000 19.57337 74 ALA A C 1
ATOM 648 O O . ALA A 1 79 ? 106.41804 8.14498 13.98697 1.000 22.51717 74 ALA A O 1
ATOM 650 N N . PHE A 1 80 ? 104.18344 8.19088 14.29621 1.000 18.74703 75 PHE A N 1
ATOM 651 C CA . PHE A 1 80 ? 104.07302 9.62072 13.99328 1.000 17.75228 75 PHE A CA 1
ATOM 652 C C . PHE A 1 80 ? 104.80966 10.45127 15.03366 1.000 21.07717 75 PHE A C 1
ATOM 653 O O . PHE A 1 80 ? 105.54231 11.39092 14.69278 1.000 19.86091 75 PHE A O 1
ATOM 661 N N A SER A 1 81 ? 104.62232 10.10181 16.30660 0.711 19.41579 76 SER A N 1
ATOM 662 N N B SER A 1 81 ? 104.64321 10.10889 16.31292 0.289 19.13054 76 SER A N 1
ATOM 663 C CA A SER A 1 81 ? 105.30325 10.77515 17.40683 0.711 19.21957 76 SER A CA 1
ATOM 664 C CA B SER A 1 81 ? 105.33720 10.83898 17.37061 0.289 19.00203 76 SER A CA 1
ATOM 665 C C A SER A 1 81 ? 106.81788 10.62536 17.27639 0.711 19.83399 76 SER A C 1
ATOM 666 C C B SER A 1 81 ? 106.84455 10.63351 17.28033 0.289 19.43859 76 SER A C 1
ATOM 667 O O A SER A 1 81 ? 107.56872 11.59111 17.44950 0.711 20.48415 76 SER A O 1
ATOM 668 O O B SER A 1 81 ? 107.61826 11.57457 17.49151 0.289 20.63191 76 SER A O 1
ATOM 673 N N . LEU A 1 82 ? 107.27797 9.40174 16.99501 1.000 18.57409 77 LEU A N 1
ATOM 674 C CA . LEU A 1 82 ? 108.69464 9.16403 16.71495 1.000 18.41171 77 LEU A CA 1
ATOM 675 C C . LEU A 1 82 ? 109.18007 10.04702 15.56879 1.000 21.83573 77 LEU A C 1
ATOM 676 O O . LEU A 1 82 ? 110.29481 10.59469 15.61684 1.000 23.21675 77 LEU A O 1
ATOM 681 N N . GLY A 1 83 ? 108.35953 10.19165 14.52474 1.000 21.95754 78 GLY A N 1
ATOM 682 C CA . GLY A 1 83 ? 108.74361 11.05689 13.41544 1.000 23.63937 78 GLY A CA 1
ATOM 683 C C . GLY A 1 83 ? 108.93758 12.49011 13.85403 1.000 21.14868 78 GLY A C 1
ATOM 684 O O . GLY A 1 83 ? 109.89454 13.15694 13.44469 1.000 22.67167 78 GLY A O 1
ATOM 685 N N . TRP A 1 84 ? 108.04836 12.98136 14.71908 1.000 20.36437 79 TRP A N 1
ATOM 686 C CA . TRP A 1 84 ? 108.18398 14.35591 15.18896 1.000 21.69972 79 TRP A CA 1
ATOM 687 C C . TRP A 1 84 ? 109.45232 14.53099 16.01619 1.000 22.52378 79 TRP A C 1
ATOM 688 O O . TRP A 1 84 ? 110.20089 15.50144 15.83607 1.000 22.90499 79 TRP A O 1
ATOM 699 N N . ARG A 1 85 ? 109.71399 13.59590 16.93544 1.000 22.24262 80 ARG A N 1
ATOM 700 C CA . ARG A 1 85 ? 110.88837 13.72342 17.78830 1.000 22.12459 80 ARG A CA 1
ATOM 701 C C . ARG A 1 85 ? 112.15207 13.68295 16.95815 1.000 22.98503 80 ARG A C 1
ATOM 702 O O . ARG A 1 85 ? 113.12627 14.38154 17.25890 1.000 26.53412 80 ARG A O 1
ATOM 710 N N . SER A 1 86 ? 112.14592 12.86518 15.90521 1.000 22.21572 81 SER A N 1
ATOM 711 C CA . SER A 1 86 ? 113.34184 12.73564 15.08059 1.000 23.25781 81 SER A CA 1
ATOM 712 C C . SER A 1 86 ? 113.54443 13.96688 14.21147 1.000 23.87751 81 SER A C 1
ATOM 713 O O . SER A 1 86 ? 114.68763 14.33288 13.90173 1.000 25.56433 81 SER A O 1
ATOM 716 N N . TYR A 1 87 ? 112.44622 14.60705 13.81178 1.000 22.97320 82 TYR A N 1
ATOM 717 C CA . TYR A 1 87 ? 112.49971 15.86128 13.06568 1.000 22.89023 82 TYR A CA 1
ATOM 718 C C . TYR A 1 87 ? 113.08516 16.97252 13.92193 1.000 24.44361 82 TYR A C 1
ATOM 719 O O . TYR A 1 87 ? 114.01076 17.67735 13.50080 1.000 29.97110 82 TYR A O 1
ATOM 728 N N . LYS A 1 88 ? 112.58260 17.12095 15.15210 1.000 31.02542 83 LYS A N 1
ATOM 729 C CA . LYS A 1 88 ? 113.05715 18.20021 16.01231 1.000 33.48683 83 LYS A CA 1
ATOM 730 C C . LYS A 1 88 ? 114.49147 17.96701 16.47976 1.000 35.63708 83 LYS A C 1
ATOM 731 O O . LYS A 1 88 ? 115.27824 18.91387 16.57356 1.000 39.38694 83 LYS A O 1
ATOM 737 N N . GLN A 1 89 ? 114.86075 16.71934 16.76814 1.000 34.88223 84 GLN A N 1
ATOM 738 C CA . GLN A 1 89 ? 116.16211 16.49063 17.38299 1.000 35.36226 84 GLN A CA 1
ATOM 739 C C . GLN A 1 89 ? 117.28395 16.40558 16.35894 1.000 39.33258 84 GLN A C 1
ATOM 740 O O . GLN A 1 89 ? 118.40882 16.83062 16.64657 1.000 44.08522 84 GLN A O 1
ATOM 746 N N . SER A 1 90 ? 117.00708 15.88125 15.16600 1.000 33.89790 85 SER A N 1
ATOM 747 C CA . SER A 1 90 ? 118.07438 15.63228 14.20762 1.000 39.07968 85 SER A CA 1
ATOM 748 C C . SER A 1 90 ? 117.67614 15.96774 12.77706 1.000 34.35090 85 SER A C 1
ATOM 749 O O . SER A 1 90 ? 118.37331 15.55115 11.84741 1.000 36.08136 85 SER A O 1
ATOM 752 N N . ASN A 1 91 ? 116.57061 16.68251 12.56540 1.000 34.31876 86 ASN A N 1
ATOM 753 C CA . ASN A 1 91 ? 116.08681 16.98225 11.21903 1.000 37.94495 86 ASN A CA 1
ATOM 754 C C . ASN A 1 91 ? 115.88410 15.69642 10.42024 1.000 37.68250 86 ASN A C 1
ATOM 755 O O . ASN A 1 91 ? 116.14048 15.64525 9.21521 1.000 40.78318 86 ASN A O 1
ATOM 760 N N . GLY A 1 92 ? 115.42503 14.64655 11.10356 1.000 34.46638 87 GLY A N 1
ATOM 761 C CA . GLY A 1 92 ? 115.12886 13.38259 10.46041 1.000 40.35416 87 GLY A CA 1
ATOM 762 C C . GLY A 1 92 ? 116.33033 12.56035 10.04916 1.000 41.48724 87 GLY A C 1
ATOM 763 O O . GLY A 1 92 ? 116.16616 11.59270 9.30169 1.000 39.65834 87 GLY A O 1
ATOM 764 N N . ASN A 1 93 ? 117.53564 12.90928 10.51216 1.000 39.42986 88 ASN A N 1
ATOM 765 C CA . ASN A 1 93 ? 118.72317 12.14856 10.13694 1.000 36.89535 88 ASN A CA 1
ATOM 766 C C . ASN A 1 93 ? 118.89646 10.89504 10.98602 1.000 35.16133 88 ASN A C 1
ATOM 767 O O . ASN A 1 93 ? 119.53356 9.93377 10.54279 1.000 38.43637 88 ASN A O 1
ATOM 772 N N . MET A 1 94 ? 118.36186 10.89639 12.20275 1.000 29.36084 89 MET A N 1
ATOM 773 C CA . MET A 1 94 ? 118.43123 9.76426 13.11196 1.000 26.43869 89 MET A CA 1
ATOM 774 C C . MET A 1 94 ? 117.04608 9.53131 13.69667 1.000 27.82426 89 MET A C 1
ATOM 775 O O . MET A 1 94 ? 116.19734 10.41976 13.67228 1.000 33.06529 89 MET A O 1
ATOM 780 N N . LEU A 1 95 ? 116.82192 8.33615 14.23806 1.000 23.38945 90 LEU A N 1
ATOM 781 C CA . LEU A 1 95 ? 115.53878 7.99727 14.85426 1.000 23.41442 90 LEU A CA 1
ATOM 782 C C . LEU A 1 95 ? 115.67841 8.18475 16.35916 1.000 25.54524 90 LEU A C 1
ATOM 783 O O . LEU A 1 95 ? 116.41488 7.44999 17.01721 1.000 25.53774 90 LEU A O 1
ATOM 788 N N A CYS A 1 96 ? 114.98199 9.19072 16.90182 0.543 24.24603 91 CYS A N 1
ATOM 789 N N B CYS A 1 96 ? 114.94852 9.14611 16.91826 0.457 24.65514 91 CYS A N 1
ATOM 790 C CA A CYS A 1 96 ? 115.06756 9.52012 18.32452 0.543 25.46933 91 CYS A CA 1
ATOM 791 C CA B CYS A 1 96 ? 115.11870 9.50334 18.32353 0.457 25.12851 91 CYS A CA 1
ATOM 792 C C A CYS A 1 96 ? 113.93868 8.81229 19.06712 0.543 25.68327 91 CYS A C 1
ATOM 793 C C B CYS A 1 96 ? 114.00477 8.84746 19.13848 0.457 25.16322 91 CYS A C 1
ATOM 794 O O A CYS A 1 96 ? 112.88223 9.37921 19.35412 0.543 26.03910 91 CYS A O 1
ATOM 795 O O B CYS A 1 96 ? 113.01800 9.47414 19.52694 0.457 25.00126 91 CYS A O 1
ATOM 800 N N . PHE A 1 97 ? 114.17406 7.54360 19.39070 1.000 23.01690 92 PHE A N 1
ATOM 801 C CA . PHE A 1 97 ? 113.16074 6.79002 20.13457 1.000 23.69974 92 PHE A CA 1
ATOM 802 C C . PHE A 1 97 ? 112.98339 7.35136 21.53935 1.000 22.91113 92 PHE A C 1
ATOM 803 O O . PHE A 1 97 ? 111.85776 7.44946 22.05258 1.000 21.93098 92 PHE A O 1
ATOM 811 N N . ALA A 1 98 ? 114.08804 7.69568 22.18398 1.000 24.31069 93 ALA A N 1
ATOM 812 C CA . ALA A 1 98 ? 114.10105 8.36810 23.46857 1.000 22.53347 93 ALA A CA 1
ATOM 813 C C . ALA A 1 98 ? 115.35521 9.22619 23.51722 1.000 22.43954 93 ALA A C 1
ATOM 814 O O . ALA A 1 98 ? 116.27721 9.00126 22.72854 1.000 27.12431 93 ALA A O 1
ATOM 816 N N . PRO A 1 99 ? 115.42112 10.19575 24.42700 1.000 24.50789 94 PRO A N 1
ATOM 817 C CA . PRO A 1 99 ? 116.66201 10.99318 24.49804 1.000 26.34413 94 PRO A CA 1
ATOM 818 C C . PRO A 1 99 ? 117.88657 10.14995 24.83175 1.000 25.76268 94 PRO A C 1
ATOM 819 O O . PRO A 1 99 ? 119.01799 10.53900 24.48806 1.000 26.44109 94 PRO A O 1
ATOM 823 N N . ASP A 1 100 ? 117.71207 8.99019 25.46848 1.000 23.89275 95 ASP A N 1
ATOM 824 C CA . ASP A 1 100 ? 118.81665 8.07708 25.74001 1.000 20.58977 95 ASP A CA 1
ATOM 825 C C . ASP A 1 100 ? 118.81387 6.85608 24.81361 1.000 21.91292 95 ASP A C 1
ATOM 826 O O . ASP A 1 100 ? 119.45312 5.83879 25.11904 1.000 23.52344 95 ASP A O 1
ATOM 831 N N . LEU A 1 101 ? 118.15444 6.95752 23.65790 1.000 22.65567 96 LEU A N 1
ATOM 832 C CA . LEU A 1 101 ? 118.09609 5.83004 22.72254 1.000 22.01805 96 LEU A CA 1
ATOM 833 C C . LEU A 1 101 ? 117.85735 6.39637 21.32404 1.000 20.74559 96 LEU A C 1
ATOM 834 O O . LEU A 1 101 ? 116.71729 6.49385 20.86333 1.000 25.56503 96 LEU A O 1
ATOM 839 N N . VAL A 1 102 ? 118.95051 6.73770 20.65164 1.000 22.83943 97 VAL A N 1
ATOM 840 C CA . VAL A 1 102 ? 118.92088 7.30904 19.30637 1.000 25.84521 97 VAL A CA 1
ATOM 841 C C . VAL A 1 102 ? 119.53568 6.28418 18.35867 1.000 25.96868 97 VAL A C 1
ATOM 842 O O . VAL A 1 102 ? 120.66166 5.82194 18.58281 1.000 28.70805 97 VAL A O 1
ATOM 846 N N . ILE A 1 103 ? 118.80109 5.91389 17.31554 1.000 25.05620 98 ILE A N 1
ATOM 847 C CA . ILE A 1 103 ? 119.25906 4.92838 16.33903 1.000 30.74829 98 ILE A CA 1
ATOM 848 C C . ILE A 1 103 ? 119.85748 5.68564 15.16090 1.000 28.98336 98 ILE A C 1
ATOM 849 O O . ILE A 1 103 ? 119.14036 6.37927 14.43218 1.000 28.13253 98 ILE A O 1
ATOM 854 N N . ASN A 1 104 ? 121.16678 5.53721 14.95418 1.000 32.36474 99 ASN A N 1
ATOM 855 C CA . ASN A 1 104 ? 121.86761 6.14296 13.83608 1.000 38.72667 99 ASN A CA 1
ATOM 856 C C . ASN A 1 104 ? 122.05455 5.10473 12.72895 1.000 36.84502 99 ASN A C 1
ATOM 857 O O . ASN A 1 104 ? 121.54079 3.98380 12.80054 1.000 35.91844 99 ASN A O 1
ATOM 862 N N . GLU A 1 105 ? 122.81397 5.46823 11.69187 1.000 32.31850 100 GLU A N 1
ATOM 863 C CA . GLU A 1 105 ? 122.95702 4.57940 10.54272 1.000 39.85310 100 GLU A CA 1
ATOM 864 C C . GLU A 1 105 ? 123.58967 3.24542 10.92534 1.000 38.30345 100 GLU A C 1
ATOM 865 O O . GLU A 1 105 ? 123.29380 2.21967 10.30249 1.000 44.50891 100 GLU A O 1
ATOM 871 N N . GLU A 1 106 ? 124.45285 3.22533 11.94480 1.000 42.82703 101 GLU A N 1
ATOM 872 C CA . GLU A 1 106 ? 125.10564 1.97037 12.30689 1.000 44.98171 101 GLU A CA 1
ATOM 873 C C . GLU A 1 106 ? 124.14168 1.01613 13.00675 1.000 45.22053 101 GLU A C 1
ATOM 874 O O . GLU A 1 106 ? 124.16852 -0.19332 12.75401 1.000 46.87413 101 GLU A O 1
ATOM 880 N N . ARG A 1 107 ? 123.28285 1.53134 13.89077 1.000 40.73249 102 ARG A N 1
ATOM 881 C CA . ARG A 1 107 ? 122.34360 0.65384 14.58463 1.000 35.36911 102 ARG A CA 1
ATOM 882 C C . ARG A 1 107 ? 121.28281 0.09993 13.63847 1.000 41.27007 102 ARG A C 1
ATOM 883 O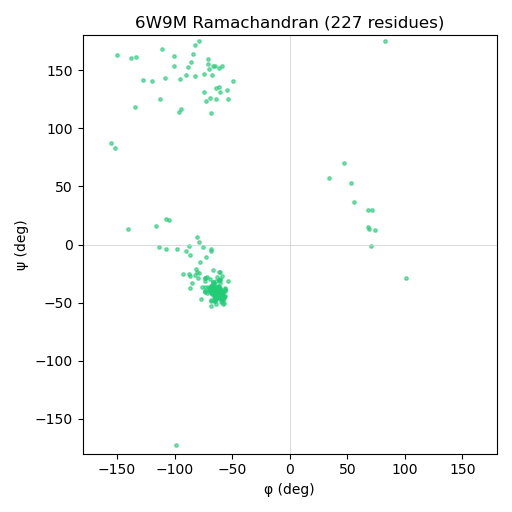 O . ARG A 1 107 ? 120.77629 -1.00857 13.85428 1.000 41.01299 102 ARG A O 1
ATOM 891 N N . MET A 1 108 ? 120.93470 0.84444 12.58696 1.000 35.21890 103 MET A N 1
ATOM 892 C CA . MET A 1 108 ? 120.07778 0.28967 11.54528 1.000 45.52732 103 MET A CA 1
ATOM 893 C C . MET A 1 108 ? 120.69717 -0.92795 10.86957 1.000 51.46272 103 MET A C 1
ATOM 894 O O . MET A 1 108 ? 119.96568 -1.74675 10.30242 1.000 57.66691 103 MET A O 1
ATOM 899 N N . GLN A 1 109 ? 122.02465 -1.06321 10.90412 1.000 48.72999 104 GLN A N 1
ATOM 900 C CA . GLN A 1 109 ? 122.67187 -2.19401 10.25112 1.000 52.74823 104 GLN A CA 1
ATOM 901 C C . GLN A 1 109 ? 122.46318 -3.50203 11.00334 1.000 49.78207 104 GLN A C 1
ATOM 902 O O . GLN A 1 109 ? 122.78176 -4.56604 10.45975 1.000 51.79374 104 GLN A O 1
ATOM 908 N N . LEU A 1 110 ? 121.93923 -3.45175 12.22507 1.000 43.98375 105 LEU A N 1
ATOM 909 C CA . LEU A 1 110 ? 121.68632 -4.66873 12.97919 1.000 46.62473 105 LEU A CA 1
ATOM 910 C C . LEU A 1 110 ? 120.68014 -5.54403 12.23304 1.000 45.90670 105 LEU A C 1
ATOM 911 O O . LEU A 1 110 ? 119.84917 -5.03335 11.47813 1.000 48.47544 105 LEU A O 1
ATOM 916 N N . PRO A 1 111 ? 120.74139 -6.86297 12.41367 1.000 47.45765 106 PRO A N 1
ATOM 917 C CA . PRO A 1 111 ? 119.76458 -7.74223 11.76021 1.000 50.19127 106 PRO A CA 1
ATOM 918 C C . PRO A 1 111 ? 118.32935 -7.34005 12.06879 1.000 47.45295 106 PRO A C 1
ATOM 919 O O . PRO A 1 111 ? 117.97435 -7.04568 13.21496 1.000 44.44368 106 PRO A O 1
ATOM 923 N N . TYR A 1 112 ? 117.51322 -7.28756 11.01573 1.000 56.27115 107 TYR A N 1
ATOM 924 C CA . TYR A 1 112 ? 116.08194 -6.99544 11.03267 1.000 57.92594 107 TYR A CA 1
ATOM 925 C C . TYR A 1 112 ? 115.76267 -5.54378 11.36914 1.000 53.61103 107 TYR A C 1
ATOM 926 O O . TYR A 1 112 ? 114.58298 -5.17582 11.38239 1.000 53.60061 107 TYR A O 1
ATOM 935 N N . MET A 1 113 ? 116.76030 -4.70382 11.63157 1.000 46.77517 108 MET A N 1
ATOM 936 C CA . MET A 1 113 ? 116.49157 -3.31944 11.99997 1.000 42.62814 108 MET A CA 1
ATOM 937 C C . MET A 1 113 ? 116.35886 -2.39684 10.79517 1.000 41.33737 108 MET A C 1
ATOM 938 O O . MET A 1 113 ? 115.68258 -1.36619 10.88438 1.000 39.86149 108 MET A O 1
ATOM 943 N N . TYR A 1 114 ? 116.97641 -2.74599 9.66728 1.000 39.45257 109 TYR A N 1
ATOM 944 C CA . TYR A 1 114 ? 117.14300 -1.77379 8.59242 1.000 39.11971 109 TYR A CA 1
ATOM 945 C C . TYR A 1 114 ? 115.81162 -1.40928 7.95097 1.000 39.64096 109 TYR A C 1
ATOM 946 O O . TYR A 1 114 ? 115.47303 -0.22602 7.82173 1.000 38.12365 109 TYR A O 1
ATOM 955 N N . ASP A 1 115 ? 115.05104 -2.41429 7.51655 1.000 42.18101 110 ASP A N 1
ATOM 956 C CA . ASP A 1 115 ? 113.84641 -2.12738 6.74995 1.000 46.62161 110 ASP A CA 1
ATOM 957 C C . ASP A 1 115 ? 112.83189 -1.35631 7.58834 1.000 41.33957 110 ASP A C 1
ATOM 958 O O . ASP A 1 115 ? 112.23093 -0.38591 7.10939 1.000 40.57255 110 ASP A O 1
ATOM 963 N N . GLN A 1 116 ? 112.66123 -1.73751 8.85538 1.000 40.71708 111 GLN A N 1
ATOM 964 C CA . GLN A 1 116 ? 111.70623 -1.02258 9.69779 1.000 40.67254 111 GLN A CA 1
ATOM 965 C C . GLN A 1 116 ? 112.16468 0.40590 9.97596 1.000 36.44596 111 GLN A C 1
ATOM 966 O O . GLN A 1 116 ? 111.34654 1.33259 9.99624 1.000 35.56148 111 GLN A O 1
ATOM 972 N N . CYS A 1 117 ? 113.46653 0.61449 10.17509 1.000 35.31590 112 CYS A N 1
ATOM 973 C CA . CYS A 1 117 ? 113.94657 1.97198 10.41172 1.000 33.31603 112 CYS A CA 1
ATOM 974 C C . CYS A 1 117 ? 113.80447 2.83561 9.16533 1.000 33.30990 112 CYS A C 1
ATOM 975 O O . CYS A 1 117 ? 113.49865 4.02676 9.26771 1.000 33.63473 112 CYS A O 1
ATOM 978 N N . GLN A 1 118 ? 114.01732 2.25256 7.98009 1.000 35.02868 113 GLN A N 1
ATOM 979 C CA . GLN A 1 118 ? 113.80960 2.99379 6.74010 1.000 35.68798 113 GLN A CA 1
ATOM 980 C C . GLN A 1 118 ? 112.38158 3.51281 6.63140 1.000 35.44794 113 GLN A C 1
ATOM 981 O O . GLN A 1 118 ? 112.15801 4.65260 6.20326 1.000 36.90501 113 GLN A O 1
ATOM 987 N N . GLN A 1 119 ? 111.40168 2.69865 7.02192 1.000 36.29993 114 GLN A N 1
ATOM 988 C CA . GLN A 1 119 ? 110.01790 3.15636 6.97255 1.000 41.13323 114 GLN A CA 1
ATOM 989 C C . GLN A 1 119 ? 109.77087 4.26603 7.98703 1.000 35.65505 114 GLN A C 1
ATOM 990 O O . GLN A 1 119 ? 109.05379 5.23124 7.69941 1.000 37.24494 114 GLN A O 1
ATOM 996 N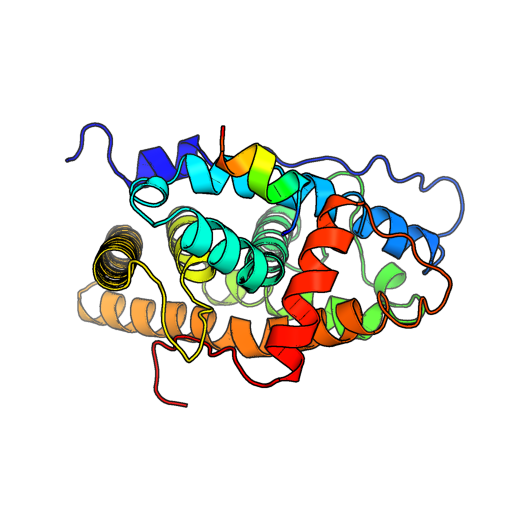 N . MET A 1 120 ? 110.38116 4.15770 9.16701 1.000 32.97797 115 MET A N 1
ATOM 997 C CA . MET A 1 120 ? 110.22033 5.19051 10.18481 1.000 37.11157 115 MET A CA 1
ATOM 998 C C . MET A 1 120 ? 110.90673 6.49015 9.76480 1.000 36.11405 115 MET A C 1
ATOM 999 O O . MET A 1 120 ? 110.40086 7.58628 10.03896 1.000 37.24371 115 MET A O 1
ATOM 1004 N N . LEU A 1 121 ? 112.05395 6.39002 9.08478 1.000 30.62247 116 LEU A N 1
ATOM 1005 C CA . LEU A 1 121 ? 112.73345 7.58845 8.60886 1.000 30.45987 116 LEU A CA 1
ATOM 1006 C C . LEU A 1 121 ? 111.92270 8.30518 7.54221 1.000 35.87050 116 LEU A C 1
ATOM 1007 O O . LEU A 1 121 ? 111.98284 9.53555 7.44056 1.000 34.81466 116 LEU A O 1
ATOM 1012 N N . LYS A 1 122 ? 111.17512 7.55160 6.73531 1.000 41.30160 117 LYS A N 1
ATOM 1013 C CA . LYS A 1 122 ? 110.33846 8.15340 5.70406 1.000 44.91931 117 LYS A CA 1
ATOM 1014 C C . LYS A 1 122 ? 109.29155 9.06922 6.32050 1.000 39.73145 117 LYS A C 1
ATOM 1015 O O . LYS A 1 122 ? 108.99839 10.14424 5.78219 1.000 37.23993 117 LYS A O 1
ATOM 1021 N N . ILE A 1 123 ? 108.72271 8.65922 7.45864 1.000 36.93826 118 ILE A N 1
ATOM 1022 C CA . ILE A 1 123 ? 107.76763 9.50311 8.16788 1.000 33.56404 118 ILE A CA 1
ATOM 1023 C C . ILE A 1 123 ? 108.43514 10.79750 8.60134 1.000 35.91504 118 ILE A C 1
ATOM 1024 O O . ILE A 1 123 ? 107.92095 11.89384 8.36291 1.000 34.10457 118 ILE A O 1
ATOM 1029 N N A SER A 1 124 ? 109.60751 10.68638 9.22789 0.661 33.42642 119 SER A N 1
ATOM 1030 N N B SER A 1 124 ? 109.59768 10.69507 9.24999 0.339 33.62431 119 SER A N 1
ATOM 1031 C CA A SER A 1 124 ? 110.31951 11.87443 9.68193 0.661 32.50565 119 SER A CA 1
ATOM 1032 C CA B SER A 1 124 ? 110.28374 11.89933 9.70763 0.339 32.67018 119 SER A CA 1
ATOM 1033 C C A SER A 1 124 ? 110.69612 12.78139 8.51480 0.661 33.42316 119 SER A C 1
ATOM 1034 C C B SER A 1 124 ? 110.70768 12.78616 8.54175 0.339 32.95067 119 SER A C 1
ATOM 1035 O O A SER A 1 124 ? 110.66292 14.01214 8.63882 0.661 34.34003 119 SER A O 1
ATOM 1036 O O B SER A 1 124 ? 110.71997 14.01595 8.67168 0.339 34.13605 119 SER A O 1
ATOM 1041 N N A SER A 1 125 ? 111.05679 12.19105 7.37108 0.661 30.54319 120 SER A N 1
ATOM 1042 N N B SER A 1 125 ? 111.05807 12.18554 7.39957 0.339 31.37105 120 SER A N 1
ATOM 1043 C CA A SER A 1 125 ? 111.45839 12.99389 6.21853 0.661 31.47629 120 SER A CA 1
ATOM 1044 C CA B SER A 1 125 ? 111.45125 12.97546 6.23542 0.339 33.16139 120 SER A CA 1
ATOM 1045 C C A SER A 1 125 ? 110.29155 13.79680 5.66104 0.661 32.32167 120 SER A C 1
ATOM 1046 C C B SER A 1 125 ? 110.29360 13.81198 5.70880 0.339 32.57938 120 SER A C 1
ATOM 1047 O O A SER A 1 125 ? 110.50485 14.83620 5.02863 0.661 34.27577 120 SER A O 1
ATOM 1048 O O B SER A 1 125 ? 110.51346 14.88857 5.14277 0.339 33.66117 120 SER A O 1
ATOM 1053 N N . GLU A 1 126 ? 109.05902 13.33728 5.88928 1.000 31.83171 121 GLU A N 1
ATOM 1054 C CA . GLU A 1 126 ? 107.89688 14.08771 5.42784 1.000 35.72169 121 GLU A CA 1
ATOM 1055 C C . GLU A 1 126 ? 107.67128 15.33922 6.26987 1.000 34.42445 121 GLU A C 1
ATOM 1056 O O . GLU A 1 126 ? 107.28898 16.38555 5.73739 1.000 33.79525 121 GLU A O 1
ATOM 1062 N N . PHE A 1 127 ? 107.90107 15.25833 7.58210 1.000 29.70357 122 PHE A N 1
ATOM 1063 C CA . PHE A 1 127 ? 107.84557 16.46786 8.39877 1.000 29.92814 122 PHE A CA 1
ATOM 1064 C C . PHE A 1 127 ? 108.84693 17.50491 7.89923 1.000 31.25090 122 PHE A C 1
ATOM 1065 O O . PHE A 1 127 ? 108.53697 18.70186 7.83798 1.000 33.57945 122 PHE A O 1
ATOM 1073 N N . VAL A 1 128 ? 110.05331 17.05706 7.54136 1.000 31.82429 123 VAL A N 1
ATOM 1074 C CA . VAL A 1 128 ? 111.07898 17.95335 7.00587 1.000 34.71151 123 VAL A CA 1
ATOM 1075 C C . VAL A 1 128 ? 110.62424 18.55442 5.68268 1.000 35.76612 123 VAL A C 1
ATOM 1076 O O . VAL A 1 128 ? 110.66300 19.77596 5.48887 1.000 39.61916 123 VAL A O 1
ATOM 1080 N N . ARG A 1 129 ? 110.18903 17.70299 4.74925 1.000 34.51392 124 ARG A N 1
ATOM 1081 C CA . ARG A 1 129 ? 109.80297 18.18798 3.42484 1.000 39.03734 124 ARG A CA 1
ATOM 1082 C C . ARG A 1 129 ? 108.65619 19.19272 3.49897 1.000 37.18033 124 ARG A C 1
ATOM 1083 O O . ARG A 1 129 ? 108.67071 20.20952 2.79503 1.000 40.34941 124 ARG A O 1
ATOM 1091 N N . LEU A 1 130 ? 107.64952 18.92802 4.34219 1.000 33.92027 125 LEU A N 1
ATOM 1092 C CA . LEU A 1 130 ? 106.47614 19.78968 4.42133 1.000 34.45029 125 LEU A CA 1
ATOM 1093 C C . LEU A 1 130 ? 106.60572 20.91006 5.44848 1.000 37.47791 125 LEU A C 1
ATOM 1094 O O . LEU A 1 130 ? 105.71818 21.76797 5.50982 1.000 34.37238 125 LEU A O 1
ATOM 1099 N N . GLN A 1 131 ? 107.68247 20.93539 6.23435 1.000 34.98427 126 GLN A N 1
ATOM 1100 C CA . GLN A 1 131 ? 107.89155 21.95312 7.26812 1.000 34.35072 126 GLN A CA 1
ATOM 1101 C C . GLN A 1 131 ? 106.67817 22.03940 8.19668 1.000 31.86676 126 GLN A C 1
ATOM 1102 O O . GLN A 1 131 ? 106.11270 23.10720 8.43947 1.000 32.36128 126 GLN A O 1
ATOM 1108 N N . VAL A 1 132 ? 106.29538 20.87758 8.72186 1.000 27.35491 127 VAL A N 1
ATOM 1109 C CA . VAL A 1 132 ? 105.11528 20.74936 9.56532 1.000 25.24427 127 VAL A CA 1
ATOM 1110 C C . VAL A 1 132 ? 105.30094 21.54861 10.85051 1.000 27.66727 127 VAL A C 1
ATOM 1111 O O . VAL A 1 132 ? 106.36492 21.49760 11.48345 1.000 27.58244 127 VAL A O 1
ATOM 1115 N N . SER A 1 133 ? 104.27012 22.30881 11.23150 1.000 26.29964 128 SER A N 1
ATOM 1116 C CA . SER A 1 133 ? 104.28734 23.03856 12.49126 1.000 27.04980 128 SER A CA 1
ATOM 1117 C C . SER A 1 133 ? 103.84414 22.13188 13.63343 1.000 24.67550 128 SER A C 1
ATOM 1118 O O . SER A 1 133 ? 103.25338 21.07002 13.42412 1.000 23.28715 128 SER A O 1
ATOM 1121 N N . TYR A 1 134 ? 104.13792 22.56446 14.86278 1.000 25.45062 129 TYR A N 1
ATOM 1122 C CA . TYR A 1 134 ? 103.73058 21.75974 16.00932 1.000 21.71819 129 TYR A CA 1
ATOM 1123 C C . TYR A 1 134 ? 102.21665 21.63018 16.05509 1.000 24.36403 129 TYR A C 1
ATOM 1124 O O . TYR A 1 134 ? 101.68242 20.55476 16.35970 1.000 24.20924 129 TYR A O 1
ATOM 1133 N N . ASP A 1 135 ? 101.50091 22.70667 15.72586 1.000 23.92804 130 ASP A N 1
ATOM 1134 C CA . ASP A 1 135 ? 100.04459 22.64332 15.83677 1.000 26.06887 130 ASP A CA 1
ATOM 1135 C C . ASP A 1 135 ? 99.44697 21.79522 14.72295 1.000 26.39545 130 ASP A C 1
ATOM 1136 O O . ASP A 1 135 ? 98.48870 21.04850 14.95255 1.000 23.63727 130 ASP A O 1
ATOM 1141 N N . GLU A 1 136 ? 100.01793 21.86881 13.51525 1.000 21.74778 131 GLU A N 1
ATOM 1142 C CA . GLU A 1 136 ? 99.62183 20.92441 12.46788 1.000 21.02389 131 GLU A CA 1
ATOM 1143 C C . GLU A 1 136 ? 99.87801 19.48656 12.90048 1.000 22.26667 131 GLU A C 1
ATOM 1144 O O . GLU A 1 136 ? 99.03361 18.60624 12.70791 1.000 21.59856 131 GLU A O 1
ATOM 1150 N N . TYR A 1 137 ? 101.03683 19.22835 13.49792 1.000 19.90914 132 TYR A N 1
ATOM 1151 C CA . TYR A 1 137 ? 101.34349 17.88073 13.96518 1.000 18.79900 132 TYR A CA 1
ATOM 1152 C C . TYR A 1 137 ? 100.32331 17.40316 14.99465 1.000 23.46694 132 TYR A C 1
ATOM 1153 O O . TYR A 1 137 ? 99.83693 16.27034 14.91630 1.000 22.07506 132 TYR A O 1
ATOM 1162 N N . LEU A 1 138 ? 100.00473 18.24768 15.98040 1.000 20.81530 133 LEU A N 1
ATOM 1163 C CA . LEU A 1 138 ? 99.07991 17.82752 17.03265 1.000 20.37035 133 LEU A CA 1
ATOM 1164 C C . LEU A 1 138 ? 97.71379 17.49227 16.46022 1.000 21.36381 133 LEU A C 1
ATOM 1165 O O . LEU A 1 138 ? 97.08082 16.51261 16.87640 1.000 21.16014 133 LEU A O 1
ATOM 1170 N N . CYS A 1 139 ? 97.23753 18.30099 15.51231 1.000 21.01451 134 CYS A N 1
ATOM 1171 C CA . CYS A 1 139 ? 95.93194 18.02768 14.91916 1.000 18.39414 134 CYS A CA 1
ATOM 1172 C C . CYS A 1 139 ? 95.96952 16.76047 14.08770 1.000 23.93121 134 CYS A C 1
ATOM 1173 O O . CYS A 1 139 ? 95.02357 15.95721 14.12096 1.000 21.69542 134 CYS A O 1
ATOM 1176 N N . MET A 1 140 ? 97.04553 16.58079 13.31564 1.000 20.50987 135 MET A N 1
ATOM 1177 C CA . MET A 1 140 ? 97.17566 15.37530 12.50044 1.000 21.31422 135 MET A CA 1
ATOM 1178 C C . MET A 1 140 ? 97.23049 14.12601 13.37474 1.000 21.75398 135 MET A C 1
ATOM 1179 O O . MET A 1 140 ? 96.67677 13.08329 13.00943 1.000 22.43207 135 MET A O 1
ATOM 1184 N N . LYS A 1 141 ? 97.88007 14.21861 14.54288 1.000 18.16835 136 LYS A N 1
ATOM 1185 C CA . LYS A 1 141 ? 97.99110 13.05839 15.42186 1.000 16.36756 136 LYS A CA 1
ATOM 1186 C C . LYS A 1 141 ? 96.62506 12.65738 15.97633 1.000 17.61667 136 LYS A C 1
ATOM 1187 O O . LYS A 1 141 ? 96.32465 11.46381 16.09333 1.000 19.88567 136 LYS A O 1
ATOM 1193 N N . VAL A 1 142 ? 95.77471 13.62832 16.30735 1.000 18.78671 137 VAL A N 1
ATOM 1194 C CA . VAL A 1 142 ? 94.41476 13.27068 16.69931 1.000 19.88158 137 VAL A CA 1
ATOM 1195 C C . VAL A 1 142 ? 93.71857 12.51862 15.56907 1.000 20.76535 137 VAL A C 1
ATOM 1196 O O . VAL A 1 142 ? 93.02947 11.51364 15.79277 1.000 19.49515 137 VAL A O 1
ATOM 1200 N N . LEU A 1 143 ? 93.88494 12.99521 14.33713 1.000 19.21507 138 LEU A N 1
ATOM 1201 C CA . LEU A 1 143 ? 93.20143 12.36966 13.21279 1.000 20.15247 138 LEU A CA 1
ATOM 1202 C C . LEU A 1 143 ? 93.67275 10.93298 12.99519 1.000 23.03533 138 LEU A C 1
ATOM 1203 O O . LEU A 1 143 ? 92.88611 10.08981 12.55080 1.000 21.82054 138 LEU A O 1
ATOM 1208 N N . LEU A 1 144 ? 94.94152 10.62205 13.31200 1.000 19.71888 139 LEU A N 1
ATOM 1209 C CA . LEU A 1 144 ? 95.39720 9.23532 13.21112 1.000 18.67105 139 LEU A CA 1
ATOM 1210 C C . LEU A 1 144 ? 94.65478 8.33019 14.18747 1.000 20.80421 139 LEU A C 1
ATOM 1211 O O . LEU A 1 144 ? 94.37626 7.15848 13.88025 1.000 21.48072 139 LEU A O 1
ATOM 1216 N N . LEU A 1 145 ? 94.36874 8.84037 15.38866 1.000 19.47260 140 LEU A N 1
ATOM 1217 C CA . LEU A 1 145 ? 93.55614 8.08590 16.34236 1.000 20.42387 140 LEU A CA 1
ATOM 1218 C C . LEU A 1 145 ? 92.18404 7.75672 15.76406 1.000 21.56992 140 LEU A C 1
ATOM 1219 O O . LEU A 1 145 ? 91.57410 6.74010 16.13531 1.000 23.13926 140 LEU A O 1
ATOM 1224 N N . LEU A 1 146 ? 91.70263 8.58363 14.83204 1.000 19.57402 141 LEU A N 1
ATOM 1225 C CA . LEU A 1 146 ? 90.36520 8.47226 14.26268 1.000 19.06242 141 LEU A CA 1
ATOM 1226 C C . LEU A 1 146 ? 90.38219 7.96477 12.82368 1.000 25.90163 141 LEU A C 1
ATOM 1227 O O . LEU A 1 146 ? 89.41815 8.18891 12.08647 1.000 27.50413 141 LEU A O 1
ATOM 1232 N N . SER A 1 147 ? 91.45247 7.27343 12.40431 1.000 26.90929 142 SER A N 1
ATOM 1233 C CA . SER A 1 147 ? 91.63565 6.93979 10.99540 1.000 28.83594 142 SER A CA 1
ATOM 1234 C C . SER A 1 147 ? 91.55695 5.45293 10.66868 1.000 26.59152 142 SER A C 1
ATOM 1235 O O . SER A 1 147 ? 91.65151 5.09574 9.48870 1.000 28.83228 142 SER A O 1
ATOM 1238 N N . THR A 1 148 ? 91.37751 4.57418 11.65276 1.000 24.49667 143 THR A N 1
ATOM 1239 C CA . THR A 1 148 ? 91.35759 3.13307 11.41078 1.000 25.77929 143 THR A CA 1
ATOM 1240 C C . THR A 1 148 ? 90.17711 2.55229 12.17420 1.000 27.55160 143 THR A C 1
ATOM 1241 O O . THR A 1 148 ? 90.12246 2.66731 13.40135 1.000 29.27460 143 THR A O 1
ATOM 1245 N N . VAL A 1 149 ? 89.22187 1.95312 11.45375 1.000 26.86709 144 VAL A N 1
ATOM 1246 C CA . VAL A 1 149 ? 87.92816 1.59313 12.03206 1.000 27.51892 144 VAL A CA 1
ATOM 1247 C C . VAL A 1 149 ? 87.50276 0.21506 11.55693 1.000 30.36217 144 VAL A C 1
ATOM 1248 O O . VAL A 1 149 ? 88.00054 -0.29817 10.53801 1.000 30.91970 144 VAL A O 1
ATOM 1252 N N . PRO A 1 150 ? 86.57284 -0.41941 12.27361 1.000 29.32947 145 PRO A N 1
ATOM 1253 C CA . PRO A 1 150 ? 86.01088 -1.68522 11.79505 1.000 35.75378 145 PRO A CA 1
ATOM 1254 C C . PRO A 1 150 ? 85.18267 -1.46801 10.54530 1.000 36.50024 145 PRO A C 1
ATOM 1255 O O . PRO A 1 150 ? 84.50886 -0.44524 10.38540 1.000 36.32550 145 PRO A O 1
ATOM 1259 N N . LYS A 1 151 ? 85.22029 -2.46018 9.65401 1.000 34.92156 146 LYS A N 1
ATOM 1260 C CA . LYS A 1 151 ? 84.36683 -2.38980 8.47628 1.000 38.01133 146 LYS A CA 1
ATOM 1261 C C . LYS A 1 151 ? 82.89348 -2.36662 8.86022 1.000 38.36592 146 LYS A C 1
ATOM 1262 O O . LYS A 1 151 ? 82.08672 -1.73936 8.16593 1.000 45.93281 146 LYS A O 1
ATOM 1268 N N . ASP A 1 152 ? 82.52756 -3.00930 9.97260 1.000 40.68839 147 ASP A N 1
ATOM 1269 C CA . ASP A 1 152 ? 81.14129 -3.03090 10.43235 1.000 46.70070 147 ASP A CA 1
ATOM 1270 C C . ASP A 1 152 ? 80.74384 -1.76600 11.17473 1.000 49.94102 147 ASP A C 1
ATOM 1271 O O . ASP A 1 152 ? 79.63567 -1.70965 11.72082 1.000 53.57361 147 ASP A O 1
ATOM 1276 N N . GLY A 1 153 ? 81.61485 -0.76343 11.21556 1.000 44.58835 148 GLY A N 1
ATOM 1277 C CA . GLY A 1 153 ? 81.29429 0.49105 11.85729 1.000 43.61517 148 GLY A CA 1
ATOM 1278 C C . GLY A 1 153 ? 81.49702 0.45155 13.35728 1.000 39.92078 148 GLY A C 1
ATOM 1279 O O . GLY A 1 153 ? 81.80741 -0.57441 13.96185 1.000 44.10877 148 GLY A O 1
ATOM 1280 N N . LEU A 1 154 ? 81.30534 1.61147 13.96611 1.000 38.95148 149 LEU A N 1
ATOM 1281 C CA . LEU A 1 154 ? 81.43361 1.78141 15.40331 1.000 35.17543 149 LEU A CA 1
ATOM 1282 C C . LEU A 1 154 ? 80.06128 1.78316 16.06386 1.000 34.82238 149 LEU A C 1
ATOM 1283 O O . LEU A 1 154 ? 79.03137 1.97942 15.41374 1.000 39.02533 149 LEU A O 1
ATOM 1288 N N . LYS A 1 155 ? 80.05725 1.55442 17.37953 1.000 34.17758 150 LYS A N 1
ATOM 1289 C CA . LYS A 1 155 ? 78.80193 1.61463 18.12255 1.000 35.97968 150 LYS A CA 1
ATOM 1290 C C . LYS A 1 155 ? 78.24888 3.03572 18.14785 1.000 32.98128 150 LYS A C 1
ATOM 1291 O O . LYS A 1 155 ? 77.04326 3.24024 17.96551 1.000 35.57806 150 LYS A O 1
ATOM 1297 N N A SER A 1 156 ? 79.11663 4.02873 18.35057 0.539 31.44871 151 SER A N 1
ATOM 1298 N N B SER A 1 156 ? 79.10475 4.02862 18.37059 0.461 31.45569 151 SER A N 1
ATOM 1299 C CA A SER A 1 156 ? 78.70546 5.42746 18.39578 0.539 32.86580 151 SER A CA 1
ATOM 1300 C CA B SER A 1 156 ? 78.65562 5.41452 18.38732 0.461 33.02237 151 SER A CA 1
ATOM 1301 C C A SER A 1 156 ? 79.09035 6.15240 17.11169 0.539 34.56182 151 SER A C 1
ATOM 1302 C C B SER A 1 156 ? 79.09714 6.13194 17.11702 0.461 34.55535 151 SER A C 1
ATOM 1303 O O A SER A 1 156 ? 79.83119 7.14010 17.15767 0.539 35.43983 151 SER A O 1
ATOM 1304 O O B SER A 1 156 ? 79.87948 7.08560 17.17552 0.461 35.32461 151 SER A O 1
ATOM 1309 N N . GLN A 1 157 ? 78.59392 5.67319 15.96622 1.000 32.71695 152 GLN A N 1
ATOM 1310 C CA . GLN A 1 157 ? 79.04468 6.20456 14.67992 1.000 31.59733 152 GLN A CA 1
ATOM 1311 C C . GLN A 1 157 ? 78.81247 7.70798 14.56804 1.000 30.59858 152 GLN A C 1
ATOM 1312 O O . GLN A 1 157 ? 79.68121 8.44248 14.07956 1.000 29.15858 152 GLN A O 1
ATOM 1318 N N . ALA A 1 158 ? 77.65070 8.18754 15.02180 1.000 29.53753 153 ALA A N 1
ATOM 1319 C CA . ALA A 1 158 ? 77.33820 9.60658 14.87645 1.000 30.13052 153 ALA A CA 1
ATOM 1320 C C . ALA A 1 158 ? 78.27507 10.47527 15.70469 1.000 29.48186 153 ALA A C 1
ATOM 1321 O O . ALA A 1 158 ? 78.74153 11.51711 15.23023 1.000 32.20631 153 ALA A O 1
ATOM 1323 N N . VAL A 1 159 ? 78.56326 10.06297 16.94119 1.000 28.85007 154 VAL A N 1
ATOM 1324 C CA . VAL A 1 159 ? 79.53273 10.78105 17.76394 1.000 26.97404 154 VAL A CA 1
ATOM 1325 C C . VAL A 1 159 ? 80.89102 10.79255 17.08106 1.000 26.65792 154 VAL A C 1
ATOM 1326 O O . VAL A 1 159 ? 81.54540 11.83873 16.97986 1.000 31.27720 154 VAL A O 1
ATOM 1330 N N . PHE A 1 160 ? 81.31891 9.62968 16.58805 1.000 25.68529 155 PHE A N 1
ATOM 1331 C CA . PHE A 1 160 ? 82.62402 9.53076 15.93826 1.000 21.38790 155 PHE A CA 1
ATOM 1332 C C . PHE A 1 160 ? 82.70280 10.45871 14.73393 1.000 26.25479 155 PHE A C 1
ATOM 1333 O O . PHE A 1 160 ? 83.71126 11.15356 14.53937 1.000 25.70562 155 PHE A O 1
ATOM 1341 N N . ASP A 1 161 ? 81.65006 10.48365 13.90879 1.000 28.49250 156 ASP A N 1
ATOM 1342 C CA . ASP A 1 161 ? 81.68783 11.32682 12.71667 1.000 33.94967 156 ASP A CA 1
ATOM 1343 C C . ASP A 1 161 ? 81.84462 12.79285 13.09341 1.000 34.67818 156 ASP A C 1
ATOM 1344 O O . ASP A 1 161 ? 82.55474 13.54752 12.41433 1.000 26.02215 156 ASP A O 1
ATOM 1349 N N . GLU A 1 162 ? 81.21488 13.20984 14.19685 1.000 28.63835 157 GLU A N 1
ATOM 1350 C CA . GLU A 1 162 ? 81.30933 14.60705 14.59593 1.000 27.61228 157 GLU A CA 1
ATOM 1351 C C . GLU A 1 162 ? 82.68352 14.93134 15.18244 1.000 28.01832 157 GLU A C 1
ATOM 1352 O O . GLU A 1 162 ? 83.22774 16.01259 14.92439 1.000 28.48167 157 GLU A O 1
ATOM 1358 N N . ILE A 1 163 ? 83.24173 14.02360 15.99116 1.000 22.75411 158 ILE A N 1
ATOM 1359 C CA . ILE A 1 163 ? 84.59911 14.20983 16.51666 1.000 23.30734 158 ILE A CA 1
ATOM 1360 C C . ILE A 1 163 ? 85.57926 14.37742 15.37069 1.000 25.21441 158 ILE A C 1
ATOM 1361 O O . ILE A 1 163 ? 86.44610 15.26201 15.38659 1.000 24.91068 158 ILE A O 1
ATOM 1366 N N . ARG A 1 164 ? 85.46354 13.52615 14.35438 1.000 25.81331 159 ARG A N 1
ATOM 1367 C CA . ARG A 1 164 ? 86.38869 13.60342 13.22944 1.000 26.47405 159 ARG A CA 1
ATOM 1368 C C . ARG A 1 164 ? 86.24288 14.93246 12.49448 1.000 28.53007 159 ARG A C 1
ATOM 1369 O O . ARG A 1 164 ? 87.24030 15.56557 12.12888 1.000 27.08606 159 ARG A O 1
ATOM 1377 N N . MET A 1 165 ? 85.00332 15.38841 12.29183 1.000 25.66870 160 MET A N 1
ATOM 1378 C CA . MET A 1 165 ? 84.80100 16.66899 11.62769 1.000 29.45078 160 MET A CA 1
ATOM 1379 C C . MET A 1 165 ? 85.41419 17.80830 12.43430 1.000 29.96625 160 MET A C 1
ATOM 1380 O O . MET A 1 165 ? 86.00639 18.72995 11.86443 1.000 29.52544 160 MET A O 1
ATOM 1385 N N . THR A 1 166 ? 85.28833 17.75636 13.76468 1.000 25.48538 161 THR A N 1
ATOM 1386 C CA . THR A 1 166 ? 85.83836 18.80719 14.61890 1.000 23.63730 161 THR A CA 1
ATOM 1387 C C . THR A 1 166 ? 87.35454 18.91830 14.45040 1.000 24.50719 161 THR A C 1
ATOM 1388 O O . THR A 1 166 ? 87.89794 20.02294 14.32887 1.000 27.58464 161 THR A O 1
ATOM 1392 N N . TYR A 1 167 ? 88.05023 17.78824 14.45100 1.000 22.74918 162 TYR A N 1
ATOM 1393 C CA . TYR A 1 167 ? 89.50689 17.84234 14.37390 1.000 22.09300 162 TYR A CA 1
ATOM 1394 C C . TYR A 1 167 ? 90.00686 18.03644 12.94945 1.000 25.15097 162 TYR A C 1
ATOM 1395 O O . TYR A 1 167 ? 91.12839 18.52674 12.76862 1.000 24.73841 162 TYR A O 1
ATOM 1404 N N . ILE A 1 168 ? 89.20201 17.70910 11.93496 1.000 23.74646 163 ILE A N 1
ATOM 1405 C CA . ILE A 1 168 ? 89.54750 18.12405 10.57657 1.000 26.25519 163 ILE A CA 1
ATOM 1406 C C . ILE A 1 168 ? 89.49368 19.64337 10.46808 1.000 27.17195 163 ILE A C 1
ATOM 1407 O O . ILE A 1 168 ? 90.38813 20.26858 9.89002 1.000 28.69124 163 ILE A O 1
ATOM 1412 N N . LYS A 1 169 ? 88.44885 20.26144 11.03680 1.000 24.81977 164 LYS A N 1
ATOM 1413 C CA . LYS A 1 169 ? 88.37956 21.72048 11.06027 1.000 24.97558 164 LYS A CA 1
ATOM 1414 C C . LYS A 1 169 ? 89.53600 22.31741 11.85911 1.000 24.01465 164 LYS A C 1
ATOM 1415 O O . LYS A 1 169 ? 90.07661 23.37161 11.49912 1.000 27.58409 164 LYS A O 1
ATOM 1421 N N . GLU A 1 170 ? 89.95477 21.64241 12.93067 1.000 23.77831 165 GLU A N 1
ATOM 1422 C CA . GLU A 1 170 ? 91.05939 22.16867 13.72879 1.000 24.00886 165 GLU A CA 1
ATOM 1423 C C . GLU A 1 170 ? 92.37706 22.11970 12.95729 1.000 24.34603 165 GLU A C 1
ATOM 1424 O O . GLU A 1 170 ? 93.18179 23.05413 13.04797 1.000 26.60307 165 GLU A O 1
ATOM 1430 N N . LEU A 1 171 ? 92.61085 21.05300 12.18610 1.000 23.92054 166 LEU A N 1
ATOM 1431 C CA . LEU A 1 171 ? 93.78001 21.04782 11.30914 1.000 23.07915 166 LEU A CA 1
ATOM 1432 C C . LEU A 1 171 ? 93.72307 22.21396 10.33296 1.000 24.03839 166 LEU A C 1
ATOM 1433 O O . LEU A 1 171 ? 94.74165 22.87198 10.07542 1.000 24.45117 166 LEU A O 1
ATOM 1438 N N . GLY A 1 172 ? 92.53660 22.48185 9.78050 1.000 24.46571 167 GLY A N 1
ATOM 1439 C CA . GLY A 1 172 ? 92.37692 23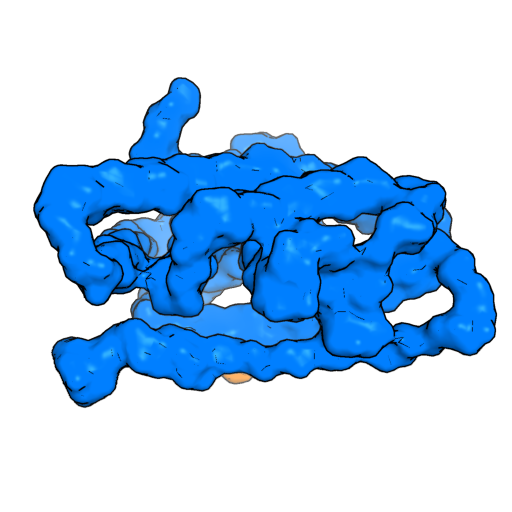.64458 8.92274 1.000 25.73301 167 GLY A CA 1
ATOM 1440 C C . GLY A 1 172 ? 92.75817 24.94252 9.60946 1.000 26.36185 167 GLY A C 1
ATOM 1441 O O . GLY A 1 172 ? 93.44296 25.78413 9.01784 1.000 27.91120 167 GLY A O 1
ATOM 1442 N N . LYS A 1 173 ? 92.31598 25.12844 10.86664 1.000 24.91857 168 LYS A N 1
ATOM 1443 C CA . LYS A 1 173 ? 92.68770 26.32798 11.61618 1.000 28.38066 168 LYS A CA 1
ATOM 1444 C C . LYS A 1 173 ? 94.19947 26.43020 11.79432 1.000 30.56212 168 LYS A C 1
ATOM 1445 O O . LYS A 1 173 ? 94.76997 27.52649 11.70717 1.000 31.12655 168 LYS A O 1
ATOM 1451 N N . ALA A 1 174 ? 94.86725 25.30023 12.05498 1.000 25.10949 169 ALA A N 1
ATOM 1452 C CA . ALA A 1 174 ? 96.32492 25.33214 12.20341 1.000 25.22384 169 ALA A CA 1
ATOM 1453 C C . ALA A 1 174 ? 97.01595 25.71134 10.90423 1.000 27.60819 169 ALA A C 1
ATOM 1454 O O . ALA A 1 174 ? 98.06003 26.37438 10.93070 1.000 30.30409 169 ALA A O 1
ATOM 1456 N N . ILE A 1 175 ? 96.45020 25.30991 9.76732 1.000 25.24389 170 ILE A N 1
ATOM 1457 C CA . ILE A 1 175 ? 96.99797 25.70180 8.47188 1.000 25.70830 170 ILE A CA 1
ATOM 1458 C C . ILE A 1 175 ? 96.80564 27.19655 8.24651 1.000 26.45684 170 ILE A C 1
ATOM 1459 O O . ILE A 1 175 ? 97.74357 27.90745 7.87310 1.000 29.24842 170 ILE A O 1
ATOM 1464 N N . VAL A 1 176 ? 95.59275 27.69605 8.48821 1.000 27.64789 171 VAL A N 1
ATOM 1465 C CA . VAL A 1 176 ? 95.28075 29.09481 8.21157 1.000 31.38412 171 VAL A CA 1
ATOM 1466 C C . VAL A 1 176 ? 96.17260 30.01887 9.02717 1.000 34.11341 171 VAL A C 1
ATOM 1467 O O . VAL A 1 176 ? 96.56931 31.09225 8.54867 1.000 36.06541 171 VAL A O 1
ATOM 1471 N N . LYS A 1 177 ? 96.54665 29.59342 10.24235 1.000 34.73492 172 LYS A N 1
ATOM 1472 C CA . LYS A 1 177 ? 97.44632 30.36518 11.09870 1.000 43.07694 172 LYS A CA 1
ATOM 1473 C C . LYS A 1 177 ? 98.74865 30.73733 10.40215 1.000 42.76619 172 LYS A C 1
ATOM 1474 O O . LYS A 1 177 ? 99.33643 31.77788 10.71731 1.000 48.55322 172 LYS A O 1
ATOM 1480 N N . ARG A 1 178 ? 99.23080 29.89863 9.47288 1.000 42.19943 173 ARG A N 1
ATOM 1481 C CA . ARG A 1 178 ? 100.47800 30.18679 8.76796 1.000 46.00637 173 ARG A CA 1
ATOM 1482 C C . ARG A 1 178 ? 100.35824 31.38126 7.82651 1.000 44.36133 173 ARG A C 1
ATOM 1483 O O . ARG A 1 178 ? 101.36482 31.76454 7.22281 1.000 47.44887 173 ARG A O 1
ATOM 1491 N N . GLU A 1 179 ? 99.15441 31.94118 7.66648 1.000 45.08148 174 GLU A N 1
ATOM 1492 C CA . GLU A 1 179 ? 98.91895 33.22020 6.98758 1.000 48.64665 174 GLU A CA 1
ATOM 1493 C C . GLU A 1 179 ? 99.10779 33.14744 5.47353 1.000 50.82443 174 GLU A C 1
ATOM 1494 O O . GLU A 1 179 ? 99.46989 34.14434 4.84531 1.000 56.37414 174 GLU A O 1
ATOM 1500 N N . GLY A 1 180 ? 98.85686 31.99142 4.86060 1.000 40.43686 175 GLY A N 1
ATOM 1501 C CA . GLY A 1 180 ? 98.79330 31.93087 3.41400 1.000 37.33230 175 GLY A CA 1
ATOM 1502 C C . GLY A 1 180 ? 97.42932 32.35612 2.89400 1.000 41.34319 175 GLY A C 1
ATOM 1503 O O . GLY A 1 180 ? 96.48139 32.55978 3.65272 1.000 42.50853 175 GLY A O 1
ATOM 1504 N N . ASN A 1 181 ? 97.32935 32.49971 1.57256 1.000 37.66260 176 ASN A N 1
ATOM 1505 C CA . ASN A 1 181 ? 96.03937 32.84216 0.99650 1.000 39.20209 176 ASN A CA 1
ATOM 1506 C C . ASN A 1 181 ? 95.15588 31.59958 0.91140 1.000 44.98798 176 ASN A C 1
ATOM 1507 O O . ASN A 1 181 ? 95.57756 30.48100 1.22117 1.000 40.43843 176 ASN A O 1
ATOM 1512 N N . SER A 1 182 ? 93.90341 31.80960 0.49534 1.000 43.81370 177 SER A N 1
ATOM 1513 C CA . SER A 1 182 ? 92.93845 30.71382 0.50248 1.000 48.67635 177 SER A CA 1
ATOM 1514 C C . SER A 1 182 ? 93.38958 29.57349 -0.40130 1.000 44.42188 177 SER A C 1
ATOM 1515 O O . SER A 1 182 ? 93.20081 28.39601 -0.07266 1.000 41.83513 177 SER A O 1
ATOM 1518 N N . SER A 1 183 ? 93.99886 29.90622 -1.53941 1.000 44.86090 178 SER A N 1
ATOM 1519 C CA . SER A 1 183 ? 94.49399 28.88283 -2.45203 1.000 44.43490 178 SER A CA 1
ATOM 1520 C C . SER A 1 183 ? 95.66244 28.11491 -1.83966 1.000 40.32720 178 SER A C 1
ATOM 1521 O O . SER A 1 183 ? 95.73372 26.88579 -1.95304 1.000 37.79858 178 SER A O 1
ATOM 1524 N N . GLN A 1 184 ? 96.58797 28.82216 -1.18860 1.000 36.26104 179 GLN A N 1
ATOM 1525 C CA . GLN A 1 184 ? 97.68997 28.15114 -0.50771 1.000 34.87038 179 GLN A CA 1
ATOM 1526 C C . GLN A 1 184 ? 97.18197 27.27853 0.63211 1.000 34.21145 179 GLN A C 1
ATOM 1527 O O . GLN A 1 184 ? 97.71167 26.18493 0.87390 1.000 35.65321 179 GLN A O 1
ATOM 1533 N N . ASN A 1 185 ? 96.15068 27.74182 1.34186 1.000 32.33382 180 ASN A N 1
ATOM 1534 C CA . ASN A 1 185 ? 95.60941 26.95808 2.44680 1.000 31.26985 180 ASN A CA 1
ATOM 1535 C C . ASN A 1 185 ? 95.01773 25.64412 1.95519 1.000 32.98205 180 ASN A C 1
ATOM 1536 O O . ASN A 1 185 ? 95.20707 24.59904 2.58668 1.000 31.36705 180 ASN A O 1
ATOM 1541 N N . TRP A 1 186 ? 94.31093 25.66797 0.81975 1.000 34.81516 181 TRP A N 1
ATOM 1542 C CA . TRP A 1 186 ? 93.72472 24.42976 0.31523 1.000 34.58125 181 TRP A CA 1
ATOM 1543 C C . TRP A 1 186 ? 94.80318 23.47558 -0.17778 1.000 31.93980 181 TRP A C 1
ATOM 1544 O O . TRP A 1 186 ? 94.71192 22.26094 0.03564 1.000 30.85847 181 TRP A O 1
ATOM 1555 N N . GLN A 1 187 ? 95.84505 24.00797 -0.81447 1.000 30.21875 182 GLN A N 1
ATOM 1556 C CA . GLN A 1 187 ? 96.95161 23.16006 -1.24119 1.000 33.86960 182 GLN A CA 1
ATOM 1557 C C . GLN A 1 187 ? 97.63323 22.49754 -0.04926 1.000 30.92514 182 GLN A C 1
ATOM 1558 O O . GLN A 1 187 ? 97.96749 21.30599 -0.09818 1.000 29.46060 182 GLN A O 1
ATOM 1564 N N . ARG A 1 188 ? 97.86321 23.25475 1.02838 1.000 28.19687 183 ARG A N 1
ATOM 1565 C CA . ARG A 1 188 ? 98.51524 22.66869 2.19599 1.000 27.12776 183 ARG A CA 1
ATOM 1566 C C . ARG A 1 188 ? 97.62859 21.62045 2.84505 1.000 29.37449 183 ARG A C 1
ATOM 1567 O O . ARG A 1 188 ? 98.11978 20.58726 3.31371 1.000 27.39091 183 ARG A O 1
ATOM 1575 N N . PHE A 1 189 ? 96.32053 21.87130 2.90006 1.000 27.48736 184 PHE A N 1
ATOM 1576 C CA . PHE A 1 189 ? 95.41351 20.85636 3.42117 1.000 28.10660 184 PHE A CA 1
ATOM 1577 C C . PHE A 1 189 ? 95.51171 19.57851 2.59688 1.000 30.49116 184 PHE A C 1
ATOM 1578 O O . PHE A 1 189 ? 95.58109 18.47122 3.14947 1.000 27.69867 184 PHE A O 1
ATOM 1586 N N . TYR A 1 190 ? 95.55322 19.72155 1.26995 1.000 29.27133 185 TYR A N 1
ATOM 1587 C CA . TYR A 1 190 ? 95.75146 18.57816 0.38752 1.000 30.73098 185 TYR A CA 1
ATOM 1588 C C . TYR A 1 190 ? 97.04317 17.83534 0.72664 1.000 34.25557 185 TYR A C 1
ATOM 1589 O O . TYR A 1 190 ? 97.05751 16.60288 0.83031 1.000 32.60494 185 TYR A O 1
ATOM 1598 N N . GLN A 1 191 ? 98.13957 18.57197 0.91491 1.000 28.21743 186 GLN A N 1
ATOM 1599 C CA . GLN A 1 191 ? 99.41543 17.92915 1.21441 1.000 28.20031 186 GLN A CA 1
ATOM 1600 C C . GLN A 1 191 ? 99.37058 17.18395 2.54668 1.000 28.54579 186 GLN A C 1
ATOM 1601 O O . GLN A 1 191 ? 99.89951 16.07260 2.66132 1.000 29.13620 186 GLN A O 1
ATOM 1607 N N . LEU A 1 192 ? 98.75215 17.78037 3.56791 1.000 27.54406 187 LEU A N 1
ATOM 1608 C CA . LEU A 1 192 ? 98.78092 17.15919 4.88901 1.000 25.26569 187 LEU A CA 1
ATOM 1609 C C . LEU A 1 192 ? 97.81559 15.98238 4.96095 1.000 25.35959 187 LEU A C 1
ATOM 1610 O O . LEU A 1 192 ? 98.11528 14.96165 5.58904 1.000 26.06600 187 LEU A O 1
ATOM 1615 N N . THR A 1 193 ? 96.66351 16.08276 4.30174 1.000 26.77098 188 THR A N 1
ATOM 1616 C CA . THR A 1 193 ? 95.77406 14.92392 4.29603 1.000 27.12198 188 THR A CA 1
ATOM 1617 C C . THR A 1 193 ? 96.32124 13.79757 3.42013 1.000 28.67286 188 THR A C 1
ATOM 1618 O O . THR A 1 193 ? 96.04930 12.62206 3.69248 1.000 28.68139 188 THR A O 1
ATOM 1622 N N . LYS A 1 194 ? 97.10805 14.12152 2.38629 1.000 28.26050 189 LYS A N 1
ATOM 1623 C CA . LYS A 1 194 ? 97.81778 13.07831 1.64837 1.000 31.78864 189 LYS A CA 1
ATOM 1624 C C . LYS A 1 194 ? 98.85109 12.38882 2.53203 1.000 32.42602 189 LYS A C 1
ATOM 1625 O O . LYS A 1 194 ? 99.04829 11.17081 2.43772 1.000 28.92189 189 LYS A O 1
ATOM 1631 N N . LEU A 1 195 ? 99.53995 13.15815 3.38285 1.000 28.25949 190 LEU A N 1
ATOM 1632 C CA . LEU A 1 195 ? 100.48051 12.55860 4.32521 1.000 28.97841 190 LEU A CA 1
ATOM 1633 C C . LEU A 1 195 ? 99.75904 11.62803 5.28904 1.000 29.25181 190 LEU A C 1
ATOM 1634 O O . LEU A 1 195 ? 100.22868 10.51830 5.56704 1.000 29.94033 190 LEU A O 1
ATOM 1639 N N . LEU A 1 196 ? 98.60344 12.06042 5.79410 1.000 23.78819 191 LEU A N 1
ATOM 1640 C CA . LEU A 1 196 ? 97.79903 11.20668 6.66422 1.000 25.07407 191 LEU A CA 1
ATOM 1641 C C . LEU A 1 196 ? 97.41039 9.90954 5.95722 1.000 28.94335 191 LEU A C 1
ATOM 1642 O O . LEU A 1 196 ? 97.49688 8.82098 6.53993 1.000 26.76624 191 LEU A O 1
ATOM 1647 N N . ASP A 1 197 ? 96.96869 10.00512 4.70046 1.000 28.22153 192 ASP A N 1
ATOM 1648 C CA . ASP A 1 197 ? 96.60674 8.79858 3.95673 1.000 27.73619 192 ASP A CA 1
ATOM 1649 C C . ASP A 1 197 ? 97.80306 7.87068 3.79954 1.000 28.46247 192 ASP A C 1
ATOM 1650 O O . ASP A 1 197 ? 97.66561 6.64445 3.88828 1.000 30.23105 192 ASP A O 1
ATOM 1655 N N . SER A 1 198 ? 98.98693 8.43784 3.54740 1.000 27.34064 193 SER A N 1
ATOM 1656 C CA . SER A 1 198 ? 100.17464 7.61864 3.32751 1.000 26.46544 193 SER A CA 1
ATOM 1657 C C . SER A 1 198 ? 100.60040 6.86980 4.58197 1.000 25.11705 193 SER A C 1
ATOM 1658 O O . SER A 1 198 ? 101.28579 5.84681 4.47045 1.000 28.98047 193 SER A O 1
ATOM 1661 N N . MET A 1 199 ? 100.19564 7.33950 5.76824 1.000 25.40069 194 MET A N 1
ATOM 1662 C CA . MET A 1 199 ? 100.56397 6.65801 7.00642 1.000 26.99372 194 MET A CA 1
ATOM 1663 C C . MET A 1 199 ? 100.03791 5.23138 7.04492 1.000 26.94440 194 MET A C 1
ATOM 1664 O O . MET A 1 199 ? 100.66074 4.36509 7.66499 1.000 29.74593 194 MET A O 1
ATOM 1669 N N . HIS A 1 200 ? 98.89574 4.96210 6.40713 1.000 27.06878 195 HIS A N 1
ATOM 1670 C CA . HIS A 1 200 ? 98.35035 3.60847 6.45237 1.000 28.33037 195 HIS A CA 1
ATOM 1671 C C . HIS A 1 200 ? 99.30988 2.61760 5.80778 1.000 31.67973 195 HIS A C 1
ATOM 1672 O O . HIS A 1 200 ? 99.57274 1.54020 6.35493 1.000 31.08347 195 HIS A O 1
ATOM 1679 N N . GLU A 1 201 ? 99.85561 2.97185 4.64314 1.000 32.33917 196 GLU A N 1
ATOM 1680 C CA . GLU A 1 201 ? 100.80846 2.08257 3.98834 1.000 35.16997 196 GLU A CA 1
ATOM 1681 C C . GLU A 1 201 ? 102.13707 2.05692 4.73549 1.000 33.75973 196 GLU A C 1
ATOM 1682 O O . GLU A 1 201 ? 102.72742 0.98605 4.92024 1.000 37.50832 196 GLU A O 1
ATOM 1688 N N . MET A 1 202 ? 102.61245 3.21930 5.19705 1.000 35.57784 197 MET A N 1
ATOM 1689 C CA . MET A 1 202 ? 103.89976 3.25603 5.88994 1.000 38.12514 197 MET A CA 1
ATOM 1690 C C . MET A 1 202 ? 103.85774 2.49819 7.21596 1.000 39.00637 197 MET A C 1
ATOM 1691 O O . MET A 1 202 ? 104.85283 1.87327 7.59822 1.000 45.07914 197 MET A O 1
ATOM 1696 N N . VAL A 1 203 ? 102.72100 2.52007 7.91193 1.000 29.93646 198 VAL A N 1
ATOM 1697 C CA . VAL A 1 203 ? 102.58194 1.83355 9.19497 1.000 34.97665 198 VAL A CA 1
ATOM 1698 C C . VAL A 1 203 ? 102.17284 0.37020 9.01535 1.000 38.42854 198 VAL A C 1
ATOM 1699 O O . VAL A 1 203 ? 102.50729 -0.47252 9.85639 1.000 38.14882 198 VAL A O 1
ATOM 1703 N N . GLY A 1 204 ? 101.48709 0.04215 7.91702 1.000 40.60403 199 GLY A N 1
ATOM 1704 C CA . GLY A 1 204 ? 101.12227 -1.34513 7.66800 1.000 38.58319 199 GLY A CA 1
ATOM 1705 C C . GLY A 1 204 ? 102.31387 -2.28753 7.65032 1.000 37.37502 199 GLY A C 1
ATOM 1706 O O . GLY A 1 204 ? 102.23541 -3.41056 8.15455 1.000 39.51880 199 GLY A O 1
ATOM 1707 N N . GLY A 1 205 ? 103.43228 -1.84786 7.06922 1.000 40.16125 200 GLY A N 1
ATOM 1708 C CA . GLY A 1 205 ? 104.63248 -2.66840 7.08308 1.000 39.18127 200 GLY A CA 1
ATOM 1709 C C . GLY A 1 205 ? 105.20259 -2.85164 8.47861 1.000 38.78151 200 GLY A C 1
ATOM 1710 O O . GLY A 1 205 ? 105.69304 -3.93152 8.82225 1.000 36.48640 200 GLY A O 1
ATOM 1711 N N . LEU A 1 206 ? 105.14324 -1.80348 9.30243 1.000 35.19387 201 LEU A N 1
ATOM 1712 C CA . LEU A 1 206 ? 105.62106 -1.92611 10.67553 1.000 31.10382 201 LEU A CA 1
ATOM 1713 C C . LEU A 1 206 ? 104.78160 -2.92761 11.45544 1.000 30.66718 201 LEU A C 1
ATOM 1714 O O . LEU A 1 206 ? 105.31781 -3.75316 12.20501 1.000 27.56960 201 LEU A O 1
ATOM 1719 N N . LEU A 1 207 ? 103.45664 -2.87169 11.28627 1.000 26.25610 202 LEU A N 1
ATOM 1720 C CA . LEU A 1 207 ? 102.58104 -3.80869 11.97967 1.000 27.54393 202 LEU A CA 1
ATOM 1721 C C . LEU A 1 207 ? 102.86087 -5.24613 11.57107 1.000 31.51929 202 LEU A C 1
ATOM 1722 O O . LEU A 1 207 ? 102.86860 -6.14765 12.41728 1.000 31.93424 202 LEU A O 1
ATOM 1727 N N . GLN A 1 208 ? 103.07031 -5.49020 10.27532 1.000 32.16352 203 GLN A N 1
ATOM 1728 C CA . GLN A 1 208 ? 103.30319 -6.86130 9.83867 1.000 34.13374 203 GLN A CA 1
ATOM 1729 C C . GLN A 1 208 ? 104.55167 -7.44281 10.49488 1.000 35.25335 203 GLN A C 1
ATOM 1730 O O . GLN A 1 208 ? 104.54873 -8.59945 10.93923 1.000 36.27747 203 GLN A O 1
ATOM 1736 N N . PHE A 1 209 ? 105.62588 -6.65444 10.58117 1.000 32.29539 204 PHE A N 1
ATOM 1737 C CA . PHE A 1 209 ? 106.82894 -7.14359 11.24820 1.000 36.39594 204 PHE A CA 1
ATOM 1738 C C . PHE A 1 209 ? 106.59241 -7.31571 12.74191 1.000 29.57296 204 PHE A C 1
ATOM 1739 O O . PHE A 1 209 ? 107.05647 -8.29293 13.34281 1.000 30.33965 204 PHE A O 1
ATOM 1747 N N . CYS A 1 210 ? 105.86306 -6.37993 13.35068 1.000 28.68396 205 CYS A N 1
ATOM 1748 C CA . CYS A 1 210 ? 105.49192 -6.50646 14.75431 1.000 26.15744 205 CYS A CA 1
ATOM 1749 C C . CYS A 1 210 ? 104.70438 -7.78822 14.99857 1.000 30.75581 205 CYS A C 1
ATOM 1750 O O . CYS A 1 210 ? 105.03485 -8.57629 15.89489 1.000 28.50878 205 CYS A O 1
ATOM 1753 N N . PHE A 1 211 ? 103.64975 -8.00841 14.20419 1.000 33.06622 206 PHE A N 1
ATOM 1754 C CA . PHE A 1 211 ? 102.86650 -9.23243 14.32452 1.000 31.70083 206 PHE A CA 1
ATOM 1755 C C . PHE A 1 211 ? 103.74846 -10.46360 14.16936 1.000 33.57585 206 PHE A C 1
ATOM 1756 O O . PHE A 1 211 ? 103.62420 -11.42989 14.93265 1.000 31.97446 206 PHE A O 1
ATOM 1764 N N . TYR A 1 212 ? 104.64849 -10.44727 13.18175 1.000 33.75034 207 TYR A N 1
ATOM 1765 C CA . TYR A 1 212 ? 105.53661 -11.58563 12.97174 1.000 41.25845 207 TYR A CA 1
ATOM 1766 C C . TYR A 1 212 ? 106.41103 -11.83455 14.19634 1.000 38.26684 207 TYR A C 1
ATOM 1767 O O . TYR A 1 212 ? 106.54551 -12.97208 14.65713 1.000 36.26360 207 TYR A O 1
ATOM 1776 N N A THR A 1 213 ? 107.01459 -10.77805 14.74900 0.395 34.48625 208 THR A N 1
ATOM 1777 N N B THR A 1 213 ? 107.01870 -10.77656 14.72734 0.605 34.21144 208 THR A N 1
ATOM 1778 C CA A THR A 1 213 ? 107.87660 -10.97232 15.91435 0.395 34.54600 208 THR A CA 1
ATOM 1779 C CA B THR A 1 213 ? 107.86650 -10.92071 15.90335 0.605 34.61327 208 THR A CA 1
ATOM 1780 C C A THR A 1 213 ? 107.07867 -11.37093 17.14895 0.395 32.63228 208 THR A C 1
ATOM 1781 C C B THR A 1 213 ? 107.06779 -11.39235 17.11249 0.605 32.50943 208 THR A C 1
ATOM 1782 O O A THR A 1 213 ? 107.59894 -12.07601 18.01907 0.395 34.48686 208 THR A O 1
ATOM 1783 O O B THR A 1 213 ? 107.56728 -12.18537 17.91531 0.605 34.68886 208 THR A O 1
ATOM 1790 N N . PHE A 1 214 ? 105.82572 -10.93050 17.25119 1.000 28.02812 209 PHE A N 1
ATOM 1791 C CA . PHE A 1 214 ? 105.00277 -11.34850 18.38043 1.000 30.72149 209 PHE A CA 1
ATOM 1792 C C . PHE A 1 214 ? 104.63670 -12.82626 18.28617 1.000 32.67384 209 PHE A C 1
ATOM 1793 O O . PHE A 1 214 ? 104.71848 -13.55522 19.28090 1.000 30.83493 209 PHE A O 1
ATOM 1801 N N . VAL A 1 215 ? 104.26360 -13.29217 17.09385 1.000 33.55645 210 VAL A N 1
ATOM 1802 C CA . VAL A 1 215 ? 103.74311 -14.64941 16.93922 1.000 40.22030 210 VAL A CA 1
ATOM 1803 C C . VAL A 1 215 ? 104.86492 -15.67710 16.97678 1.000 43.73794 210 VAL A C 1
ATOM 1804 O O . VAL A 1 215 ? 104.76792 -16.71071 17.65195 1.000 46.76484 210 VAL A O 1
ATOM 1808 N N . ASN A 1 216 ? 105.93590 -15.42374 16.23844 1.000 40.56253 211 ASN A N 1
ATOM 1809 C CA . ASN A 1 216 ? 106.98087 -16.41406 16.03719 1.000 45.18044 211 ASN A CA 1
ATOM 1810 C C . ASN A 1 216 ? 108.16566 -16.21999 16.96690 1.000 49.92701 211 ASN A C 1
ATOM 1811 O O . ASN A 1 216 ? 109.06633 -17.06583 16.98060 1.000 60.64417 211 ASN A O 1
ATOM 1816 N N . LYS A 1 217 ? 108.14867 -15.15785 17.77679 1.000 58.98954 212 LYS A N 1
ATOM 1817 C CA . LYS A 1 217 ? 109.24952 -14.72060 18.63189 1.000 69.83371 212 LYS A CA 1
ATOM 1818 C C . LYS A 1 217 ? 110.60649 -14.99646 18.00241 1.000 86.49477 212 LYS A C 1
ATOM 1819 O O . LYS A 1 217 ? 111.43831 -15.69953 18.58613 1.000 97.86079 212 LYS A O 1
ATOM 1825 N N . SER A 1 218 ? 110.83239 -14.45736 16.80597 1.000 88.88580 213 SER A N 1
ATOM 1826 C CA . SER A 1 218 ? 112.14639 -14.56015 16.18887 1.000 95.84950 213 SER A CA 1
ATOM 1827 C C . SER A 1 218 ? 113.16169 -13.80579 17.03521 1.000 102.48786 213 SER A C 1
ATOM 1828 O O . SER A 1 218 ? 112.96884 -12.62696 17.34611 1.000 104.63459 213 SER A O 1
ATOM 1831 N N . LEU A 1 219 ? 114.23253 -14.50206 17.42352 1.000 105.99261 214 LEU A N 1
ATOM 1832 C CA . LEU A 1 219 ? 115.27407 -14.02802 18.33378 1.000 100.81791 214 LEU A CA 1
ATOM 1833 C C . LEU A 1 219 ? 114.77050 -13.86070 19.76237 1.000 83.28967 214 LEU A C 1
ATOM 1834 O O . LEU A 1 219 ? 115.46674 -13.25947 20.58876 1.000 91.04043 214 LEU A O 1
ATOM 1839 N N . SER A 1 220 ? 113.58990 -14.39073 20.07616 1.000 56.84566 215 SER A N 1
ATOM 1840 C CA . SER A 1 220 ? 112.97241 -14.30572 21.40013 1.000 50.17835 215 SER A CA 1
ATOM 1841 C C . SER A 1 220 ? 113.03304 -12.87437 21.95050 1.000 46.56870 215 SER A C 1
ATOM 1842 O O . SER A 1 220 ? 113.75733 -12.55531 22.89031 1.000 50.82739 215 SER A O 1
ATOM 1845 N N . VAL A 1 221 ? 112.25622 -12.01182 21.33975 1.000 41.11750 216 VAL A N 1
ATOM 1846 C CA . VAL A 1 221 ? 112.15517 -10.63656 21.81710 1.000 34.82234 216 VAL A CA 1
ATOM 1847 C C . VAL A 1 221 ? 110.94140 -10.53172 22.72829 1.000 39.11736 216 VAL A C 1
ATOM 1848 O O . VAL A 1 221 ? 109.91280 -11.18530 22.50392 1.000 37.19663 216 VAL A O 1
ATOM 1852 N N . GLU A 1 222 ? 111.07764 -9.73943 23.78231 1.000 35.52274 217 GLU A N 1
ATOM 1853 C CA . GLU A 1 222 ? 110.04356 -9.62665 24.79843 1.000 33.50301 217 GLU A CA 1
ATOM 1854 C C . GLU A 1 222 ? 109.07645 -8.51381 24.44451 1.000 31.62010 217 GLU A C 1
ATOM 1855 O O . GLU A 1 222 ? 109.45615 -7.50128 23.85577 1.000 26.65329 217 GLU A O 1
ATOM 1861 N N . PHE A 1 223 ? 107.81164 -8.72187 24.80401 1.000 25.77975 218 PHE A N 1
ATOM 1862 C CA . PHE A 1 223 ? 106.80576 -7.67426 24.72870 1.000 23.78171 218 PHE A CA 1
ATOM 1863 C C . PHE A 1 223 ? 106.23852 -7.42599 26.11900 1.000 24.42725 218 PHE A C 1
ATOM 1864 O O . PHE A 1 223 ? 106.03490 -8.37788 26.87995 1.000 25.91315 218 PHE A O 1
ATOM 1872 N N . PRO A 1 224 ? 105.98351 -6.17462 26.48541 1.000 24.04495 219 PRO A N 1
ATOM 1873 C CA . PRO A 1 224 ? 105.28257 -5.91248 27.74338 1.000 25.24601 219 PRO A CA 1
ATOM 1874 C C . PRO A 1 224 ? 103.82350 -6.31978 27.61674 1.000 24.73280 219 PRO A C 1
ATOM 1875 O O . PRO A 1 224 ? 103.27789 -6.43023 26.51401 1.000 23.11885 219 PRO A O 1
ATOM 1879 N N . GLU A 1 225 ? 103.20501 -6.53388 28.78182 1.000 26.79654 220 GLU A N 1
ATOM 1880 C CA . GLU A 1 225 ? 101.81767 -6.99244 28.83837 1.000 27.43435 220 GLU A CA 1
ATOM 1881 C C . GLU A 1 225 ? 100.87772 -6.05016 28.08906 1.000 26.04727 220 GLU A C 1
ATOM 1882 O O . GLU A 1 225 ? 99.93876 -6.50236 27.42404 1.000 25.66674 220 GLU A O 1
ATOM 1888 N N . MET A 1 226 ? 101.10984 -4.73812 28.18372 1.000 25.85478 221 MET A N 1
ATOM 1889 C CA . MET A 1 226 ? 100.23464 -3.78849 27.49785 1.000 25.80487 221 MET A CA 1
ATOM 1890 C C . MET A 1 226 ? 100.18177 -4.06377 25.99761 1.000 24.14959 221 MET A C 1
ATOM 1891 O O . MET A 1 226 ? 99.09488 -4.15440 25.40911 1.000 27.34329 221 MET A O 1
ATOM 1896 N N . LEU A 1 227 ? 101.34870 -4.19639 25.35599 1.000 21.89676 222 LEU A N 1
ATOM 1897 C CA . LEU A 1 227 ? 101.34629 -4.44125 23.91708 1.000 23.63897 222 LEU A CA 1
ATOM 1898 C C . LEU A 1 227 ? 100.86139 -5.84742 23.59215 1.000 23.12113 222 LEU A C 1
ATOM 1899 O O . LEU A 1 227 ? 100.19940 -6.05690 22.57158 1.000 24.32066 222 LEU A O 1
ATOM 1904 N N . ALA A 1 228 ? 101.21274 -6.83421 24.42517 1.000 22.71094 223 ALA A N 1
ATOM 1905 C CA . ALA A 1 228 ? 100.79946 -8.20189 24.14738 1.000 25.16631 223 ALA A CA 1
ATOM 1906 C C . ALA A 1 228 ? 99.28201 -8.32244 24.16730 1.000 25.31220 223 ALA A C 1
ATOM 1907 O O . ALA A 1 228 ? 98.69586 -9.01772 23.33050 1.000 28.92991 223 ALA A O 1
ATOM 1909 N N . GLU A 1 229 ? 98.62824 -7.63413 25.10275 1.000 26.15345 224 GLU A N 1
ATOM 1910 C CA . GLU A 1 229 ? 97.16808 -7.65397 25.14508 1.000 28.87717 224 GLU A CA 1
ATOM 1911 C C . GLU A 1 229 ? 96.56373 -6.98938 23.91053 1.000 28.67444 224 GLU A C 1
ATOM 1912 O O . GLU A 1 229 ? 95.63470 -7.53480 23.30029 1.000 32.14089 224 GLU A O 1
ATOM 1918 N N . ILE A 1 230 ? 97.08490 -5.82506 23.51804 1.000 27.11184 225 ILE A N 1
ATOM 1919 C CA . ILE A 1 230 ? 96.56935 -5.13132 22.34048 1.000 27.19373 225 ILE A CA 1
ATOM 1920 C C . ILE A 1 230 ? 96.83002 -5.93828 21.07497 1.000 26.84099 225 ILE A C 1
ATOM 1921 O O . ILE A 1 230 ? 95.92671 -6.13700 20.25371 1.000 29.74878 225 ILE A O 1
ATOM 1926 N N . ILE A 1 231 ? 98.06809 -6.41080 20.89178 1.000 25.82164 226 ILE A N 1
ATOM 1927 C CA . ILE A 1 231 ? 98.40360 -7.13724 19.66539 1.000 23.77022 226 ILE A CA 1
ATOM 1928 C C . ILE A 1 231 ? 97.56166 -8.40404 19.53976 1.000 27.45324 226 ILE A C 1
ATOM 1929 O O . ILE A 1 231 ? 97.10514 -8.75504 18.44295 1.000 28.93586 226 ILE A O 1
ATOM 1934 N N . SER A 1 232 ? 97.33283 -9.10234 20.65927 1.000 27.46085 227 SER A N 1
ATOM 1935 C CA . SER A 1 232 ? 96.53139 -10.32780 20.63277 1.000 30.45429 227 SER A CA 1
ATOM 1936 C C . SER A 1 232 ? 95.11001 -10.07636 20.14414 1.000 34.92811 227 SER A C 1
ATOM 1937 O O . SER A 1 232 ? 94.49084 -10.97289 19.56030 1.000 36.44658 227 SER A O 1
ATOM 1940 N N . ASN A 1 233 ? 94.57376 -8.87911 20.37848 1.000 30.23362 228 ASN A N 1
ATOM 1941 C CA . ASN A 1 233 ? 93.24665 -8.52227 19.88348 1.000 34.50508 228 ASN A CA 1
ATOM 1942 C C . ASN A 1 233 ? 93.28421 -7.95921 18.47400 1.000 40.00063 228 ASN A C 1
ATOM 1943 O O . ASN A 1 233 ? 92.37481 -8.21176 17.67395 1.000 40.17323 228 ASN A O 1
ATOM 1948 N N . GLN A 1 234 ? 94.31885 -7.17850 18.17381 1.000 33.02752 229 GLN A N 1
ATOM 1949 C CA . GLN A 1 234 ? 94.37648 -6.45577 16.91116 1.000 32.86079 229 GLN A CA 1
ATOM 1950 C C . GLN A 1 234 ? 94.66928 -7.40042 15.75500 1.000 35.66964 229 GLN A C 1
ATOM 1951 O O . GLN A 1 234 ? 94.06966 -7.28395 14.68008 1.000 35.61905 229 GLN A O 1
ATOM 1957 N N . LEU A 1 235 ? 95.57317 -8.35180 15.96821 1.000 33.77520 230 LEU A N 1
ATOM 1958 C CA . LEU A 1 235 ? 96.02057 -9.21932 14.88304 1.000 36.84056 230 LEU A CA 1
ATOM 1959 C C . LEU A 1 235 ? 94.88707 -10.01497 14.23938 1.000 37.31965 230 LEU A C 1
ATOM 1960 O O . LEU A 1 235 ? 94.79507 -10.01542 13.00001 1.000 40.31764 230 LEU A O 1
ATOM 1965 N N . PRO A 1 236 ? 94.00488 -10.69907 14.98300 1.000 40.74536 231 PRO A N 1
ATOM 1966 C CA . PRO A 1 236 ? 92.91315 -11.42191 14.30054 1.000 39.62267 231 PRO A CA 1
ATOM 1967 C C . PRO A 1 236 ? 92.00068 -10.51873 13.48691 1.000 39.42972 231 PRO A C 1
ATOM 1968 O O . PRO A 1 236 ? 91.55181 -10.91593 12.40321 1.000 41.21211 231 PRO A O 1
ATOM 1972 N N . LYS A 1 237 ? 91.70171 -9.31398 13.98359 1.000 39.04949 232 LYS A N 1
ATOM 1973 C CA . LYS A 1 237 ? 90.85461 -8.39713 13.22529 1.000 38.36274 232 LYS A CA 1
ATOM 1974 C C . LYS A 1 237 ? 91.53179 -7.97290 11.93047 1.000 39.48074 232 LYS A C 1
ATOM 1975 O O . LYS A 1 237 ? 90.88852 -7.89553 10.87854 1.000 43.31517 232 LYS A O 1
ATOM 1981 N N . PHE A 1 238 ? 92.83402 -7.68926 11.99023 1.000 36.76441 233 PHE A N 1
ATOM 1982 C CA . PHE A 1 238 ? 93.55699 -7.29538 10.78686 1.000 38.69394 233 PHE A CA 1
ATOM 1983 C C . PHE A 1 238 ? 93.69525 -8.46781 9.82513 1.000 39.09068 233 PHE A C 1
ATOM 1984 O O . PHE A 1 238 ? 93.54321 -8.30310 8.60816 1.000 41.76477 233 PHE A O 1
ATOM 1992 N N . LYS A 1 239 ? 93.95397 -9.66345 10.35740 1.000 39.08340 234 LYS A N 1
ATOM 1993 C CA . LYS A 1 239 ? 94.09806 -10.84456 9.50950 1.000 44.66667 234 LYS A CA 1
ATOM 1994 C C . LYS A 1 239 ? 92.79493 -11.19020 8.79988 1.000 45.26509 234 LYS A C 1
ATOM 1995 O O . LYS A 1 239 ? 92.80729 -11.63843 7.64605 1.000 52.27178 234 LYS A O 1
ATOM 2001 N N . ALA A 1 240 ? 91.66069 -11.01297 9.47825 1.000 51.69858 235 ALA A N 1
ATOM 2002 C CA . ALA A 1 240 ? 90.37474 -11.35474 8.88155 1.000 53.80697 235 ALA A CA 1
ATOM 2003 C C . ALA A 1 240 ? 89.92226 -10.34547 7.83777 1.000 52.18904 235 ALA A C 1
ATOM 2004 O O . ALA A 1 240 ? 88.87307 -10.55356 7.21641 1.000 52.53605 235 ALA A O 1
ATOM 2006 N N . GLY A 1 241 ? 90.68315 -9.27599 7.62349 1.000 49.09861 236 GLY A N 1
ATOM 2007 C CA . GLY A 1 241 ? 90.27678 -8.23675 6.69885 1.000 46.59465 236 GLY A CA 1
ATOM 2008 C C . GLY A 1 241 ? 89.07158 -7.44828 7.15514 1.000 44.61579 236 GLY A C 1
ATOM 2009 O O . GLY A 1 241 ? 88.30410 -6.96380 6.31960 1.000 45.97578 236 GLY A O 1
ATOM 2010 N N . SER A 1 242 ? 88.88353 -7.30499 8.46545 1.000 41.13946 237 SER A N 1
ATOM 2011 C CA . SER A 1 242 ? 87.70933 -6.65304 9.02531 1.000 39.50099 237 SER A CA 1
ATOM 2012 C C . SER A 1 242 ? 87.94958 -5.18697 9.35204 1.000 37.97961 237 SER A C 1
ATOM 2013 O O . SER A 1 242 ? 87.06287 -4.53346 9.90849 1.000 39.76428 237 SER A O 1
ATOM 2016 N N A VAL A 1 243 ? 89.12402 -4.65919 9.01836 0.760 34.32941 238 VAL A N 1
ATOM 2017 N N B VAL A 1 243 ? 89.12222 -4.65914 9.02191 0.240 35.37732 238 VAL A N 1
ATOM 2018 C CA A VAL A 1 243 ? 89.52714 -3.30559 9.37365 0.760 34.25357 238 VAL A CA 1
ATOM 2019 C CA B VAL A 1 243 ? 89.49684 -3.29847 9.37487 0.240 33.73301 238 VAL A CA 1
ATOM 2020 C C A VAL A 1 243 ? 89.68863 -2.49596 8.09316 0.760 33.84019 238 VAL A C 1
ATOM 2021 C C B VAL A 1 243 ? 89.69005 -2.49667 8.09519 0.240 34.09262 238 VAL A C 1
ATOM 2022 O O A VAL A 1 243 ? 90.07495 -3.03585 7.05049 0.760 36.66797 238 VAL A O 1
ATOM 2023 O O B VAL A 1 243 ? 90.10776 -3.03028 7.06170 0.240 36.24374 238 VAL A O 1
ATOM 2030 N N . LYS A 1 244 ? 89.35765 -1.20614 8.15805 1.000 34.10079 239 LYS A N 1
ATOM 2031 C CA . LYS A 1 244 ? 89.51226 -0.35600 6.99256 1.000 36.89956 239 LYS A CA 1
ATOM 2032 C C . LYS A 1 244 ? 90.11241 0.98470 7.38677 1.000 34.62444 239 LYS A C 1
ATOM 2033 O O . LYS A 1 244 ? 89.84015 1.49827 8.48411 1.000 32.17301 239 LYS A O 1
ATOM 2039 N N . PRO A 1 245 ? 90.94868 1.55128 6.52921 1.000 39.01820 240 PRO A N 1
ATOM 2040 C CA . PRO A 1 245 ? 91.40952 2.92020 6.74912 1.000 31.52640 240 PRO A CA 1
ATOM 2041 C C . PRO A 1 245 ? 90.38282 3.91946 6.24084 1.000 27.44056 240 PRO A C 1
ATOM 2042 O O . PRO A 1 245 ? 89.70051 3.69695 5.24053 1.000 32.44896 240 PRO A O 1
ATOM 2046 N N . LEU A 1 246 ? 90.27633 5.04018 6.94608 1.000 28.14297 241 LEU A N 1
ATOM 2047 C CA . LEU A 1 246 ? 89.46974 6.16234 6.48608 1.000 33.11399 241 LEU A CA 1
ATOM 2048 C C . LEU A 1 246 ? 90.39221 7.12366 5.74884 1.000 34.96731 241 LEU A C 1
ATOM 2049 O O . LEU A 1 246 ? 91.32862 7.66860 6.34316 1.000 39.43448 241 LEU A O 1
ATOM 2054 N N . LEU A 1 247 ? 90.14590 7.31094 4.45773 1.000 33.82747 242 LEU A N 1
ATOM 2055 C CA . LEU A 1 247 ? 91.05248 8.04604 3.58963 1.000 35.38958 242 LEU A CA 1
ATOM 2056 C C . LEU A 1 247 ? 90.45160 9.39210 3.21861 1.000 33.40987 242 LEU A C 1
ATOM 2057 O O . LEU A 1 247 ? 89.23810 9.50848 3.01189 1.000 36.53157 242 LEU A O 1
ATOM 2062 N N . PHE A 1 248 ? 91.31061 10.40764 3.12490 1.000 31.40785 243 PHE A N 1
ATOM 2063 C CA . PHE A 1 248 ? 90.87530 11.69952 2.61090 1.000 33.55675 243 PHE A CA 1
ATOM 2064 C C . PHE A 1 248 ? 90.81217 11.74154 1.09256 1.000 36.91903 243 PHE A C 1
ATOM 2065 O O . PHE A 1 248 ? 90.08731 12.57615 0.54150 1.000 39.22709 243 PHE A O 1
ATOM 2073 N N . HIS A 1 249 ? 91.56637 10.88761 0.40925 1.000 35.19289 244 HIS A N 1
ATOM 2074 C CA . HIS A 1 249 ? 91.59795 10.87387 -1.04482 1.000 37.37566 244 HIS A CA 1
ATOM 2075 C C . HIS A 1 249 ? 91.31889 9.46540 -1.54469 1.000 43.44830 244 HIS A C 1
ATOM 2076 O O . HIS A 1 249 ? 91.76544 8.48424 -0.94424 1.000 43.66220 244 HIS A O 1
ATOM 2083 N N . GLN A 1 250 ? 90.56058 9.37461 -2.63456 1.000 54.46330 245 GLN A N 1
ATOM 2084 C CA . GLN A 1 250 ? 90.20333 8.07833 -3.19496 1.000 65.78276 245 GLN A CA 1
ATOM 2085 C C . GLN A 1 250 ? 91.45686 7.31871 -3.60645 1.000 73.56284 245 GLN A C 1
ATOM 2086 O O . GLN A 1 250 ? 92.33493 7.86238 -4.28182 1.000 76.19042 245 GLN A O 1
ATOM 2092 N N . LYS A 1 251 ? 91.54253 6.06275 -3.18357 1.000 76.67085 246 LYS A N 1
ATOM 2093 C CA . LYS A 1 251 ? 92.67114 5.20978 -3.53108 1.000 80.23986 246 LYS A CA 1
ATOM 2094 C C . LYS A 1 251 ? 92.28141 4.31934 -4.70695 1.000 84.67118 246 LYS A C 1
ATOM 2095 O O . LYS A 1 251 ? 91.82974 4.80923 -5.74313 1.000 86.19019 246 LYS A O 1
ATOM 2102 N N . ARG B 2 1 ? 88.25901 -6.67335 26.14136 1.000 62.48033 140 ARG B N 1
ATOM 2103 C CA . ARG B 2 1 ? 89.12826 -7.83476 26.29539 1.000 64.11539 140 ARG B CA 1
ATOM 2104 C C . ARG B 2 1 ? 90.50384 -7.47340 26.88532 1.000 52.75578 140 ARG B C 1
ATOM 2105 O O . ARG B 2 1 ? 90.91438 -8.08623 27.87028 1.000 52.96382 140 ARG B O 1
ATOM 2113 N N . PRO B 2 2 ? 91.23881 -6.48776 26.30020 1.000 46.33060 141 PRO B N 1
ATOM 2114 C CA . PRO B 2 2 ? 92.54313 -6.14568 26.88828 1.000 31.98012 141 PRO B CA 1
ATOM 2115 C C . PRO B 2 2 ? 92.37917 -5.49198 28.25292 1.000 32.05488 141 PRO B C 1
ATOM 2116 O O . PRO B 2 2 ? 91.86712 -4.37143 28.36058 1.000 28.84928 141 PRO B O 1
ATOM 2120 N N . ALA B 2 3 ? 92.83211 -6.19423 29.29722 1.000 30.31653 142 ALA B N 1
ATOM 2121 C CA . ALA B 2 3 ? 92.52980 -5.80842 30.67466 1.000 27.86377 142 ALA B CA 1
ATOM 2122 C C . ALA B 2 3 ? 93.13936 -4.46369 31.05791 1.000 23.02198 142 ALA B C 1
ATOM 2123 O O . ALA B 2 3 ? 92.47260 -3.62616 31.67064 1.000 24.51408 142 ALA B O 1
ATOM 2125 N N . ILE B 2 4 ? 94.42589 -4.24410 30.76270 1.000 22.10744 143 ILE B N 1
ATOM 2126 C CA . ILE B 2 4 ? 95.05104 -2.99328 31.17489 1.000 21.43201 143 ILE B CA 1
ATOM 2127 C C . ILE B 2 4 ? 94.37742 -1.81954 30.47804 1.000 22.34365 143 ILE B C 1
ATOM 2128 O O . ILE B 2 4 ? 94.04081 -0.80451 31.10324 1.000 21.56935 143 ILE B O 1
ATOM 2133 N N . LEU B 2 5 ? 94.15583 -1.95466 29.16856 1.000 20.54438 144 LEU B N 1
ATOM 2134 C CA . LEU B 2 5 ? 93.50087 -0.90432 28.39742 1.000 20.41209 144 LEU B CA 1
ATOM 2135 C C . LEU B 2 5 ? 92.10970 -0.60206 28.94431 1.000 21.96000 144 LEU B C 1
ATOM 2136 O O . LEU B 2 5 ? 91.72715 0.56657 29.09504 1.000 22.45614 144 LEU B O 1
ATOM 2141 N N . TYR B 2 6 ? 91.33230 -1.64175 29.23912 1.000 22.34737 145 TYR B N 1
ATOM 2142 C CA . TYR B 2 6 ? 89.98195 -1.40901 29.74757 1.000 23.41618 145 TYR B CA 1
ATOM 2143 C C . TYR B 2 6 ? 90.01593 -0.77994 31.13669 1.000 29.22785 145 TYR B C 1
ATOM 2144 O O . TYR B 2 6 ? 89.20367 0.09870 31.44503 1.000 29.12863 145 TYR B O 1
ATOM 2153 N N . ALA B 2 7 ? 90.92809 -1.23432 31.99955 1.000 23.09162 146 ALA B N 1
ATOM 2154 C CA . ALA B 2 7 ? 91.06068 -0.62626 33.31947 1.000 24.25902 146 ALA B CA 1
ATOM 2155 C C . ALA B 2 7 ? 91.39976 0.85945 33.21543 1.000 22.96661 146 ALA B C 1
ATOM 2156 O O . ALA B 2 7 ? 90.85682 1.68257 33.96913 1.000 26.27650 146 ALA B O 1
ATOM 2158 N N . LEU B 2 8 ? 92.29065 1.22323 32.28821 1.000 23.62355 147 LEU B N 1
ATOM 2159 C CA . LEU B 2 8 ? 92.63392 2.63462 32.09656 1.000 25.65225 147 LEU B CA 1
ATOM 2160 C C . LEU B 2 8 ? 91.43741 3.45320 31.61946 1.000 23.23618 147 LEU B C 1
ATOM 2161 O O . LEU B 2 8 ? 91.18131 4.55326 32.13148 1.000 28.75444 147 LEU B O 1
ATOM 2166 N N . LEU B 2 9 ? 90.70061 2.93945 30.63677 1.000 25.28358 148 LEU B N 1
ATOM 2167 C CA . LEU B 2 9 ? 89.58662 3.68596 30.05938 1.000 25.42157 148 LEU B CA 1
ATOM 2168 C C . LEU B 2 9 ? 88.38465 3.74907 30.98897 1.000 31.61327 148 LEU B C 1
ATOM 2169 O O . LEU B 2 9 ? 87.61571 4.71675 30.93803 1.000 31.51715 148 LEU B O 1
ATOM 2174 N N . SER B 2 10 ? 88.20706 2.73890 31.83809 1.000 28.54265 149 SER B N 1
ATOM 2175 C CA . SER B 2 10 ? 87.18371 2.77559 32.87925 1.000 41.22296 149 SER B CA 1
ATOM 2176 C C . SER B 2 10 ? 87.48010 3.80916 33.95653 1.000 49.88186 149 SER B C 1
ATOM 2177 O O . SER B 2 10 ? 86.64695 3.99031 34.85170 1.000 60.71622 149 SER B O 1
ATOM 2180 N N . SER B 2 11 ? 88.62985 4.47934 33.87554 1.000 63.33358 150 SER B N 1
ATOM 2181 C CA . SER B 2 11 ? 89.11746 5.44023 34.86819 1.000 72.29999 150 SER B CA 1
ATOM 2182 C C . SER B 2 11 ? 89.39720 4.74583 36.18988 1.000 75.36294 150 SER B C 1
ATOM 2183 O O . SER B 2 11 ? 90.39910 4.04050 36.31795 1.000 75.31745 150 SER B O 1
#

Radius of gyration: 18.16 Å; Cα contacts (8 Å, |Δi|>4): 330; chains: 2; bounding box: 51×50×38 Å

InterPro domains:
  IPR000536 Nuclear hormone receptor, ligand-binding domain [PF00104] (28-202)
  IPR000536 Nuclear hormone receptor, ligand-binding domain [PS51843] (1-230)
  IPR000536 Nuclear hormone receptor, ligand-binding domain [SM00430] (37-201)
  IPR001723 Nuclear hormone receptor [PR00398] (38-59)
  IPR001723 Nuclear hormone receptor [PR00398] (59-75)
  IPR001723 Nuclear hormone receptor [PR00398] (128-143)
  IPR035500 Nuclear hormone receptor-like domain superfamily [G3DSA:1.10.565.10] (1-248)
  IPR035500 Nuclear hormone receptor-like domain superfamily [SSF48508] (2-248)
  IPR050200 Nuclear hormone receptor family NR3 subfamily [PTHR48092] (2-229)

Nearest PDB structures (foldseek):
  6w9m-assembly1_A  TM=1.004E+00  e=9.901E-39  synthetic construct
  7prx-assembly1_A  TM=9.918E-01  e=5.692E-31  Homo sapiens
  5nfp-assembly1_A  TM=9.868E-01  e=4.700E-31  Homo sapiens
  3mnp-assembly1_A  TM=9.882E-01  e=2.283E-30  Mus musculus
  4p6w-assembly1_A  TM=9.804E-01  e=2.283E-30  Homo sapiens

Organism: NCBI:txid32644

Sequence (262 aa):
GEFPTLISLLEVIEPEVLYSGYDSSTLPDTSSTRLMSTLNRRLGGRQVVSSAVKWAKALPGFRNLHLDDQMTLLQYSWMSLMAFSSLGWRSYKQSNGNMLCCFAPDLVINEERMQLPYMYDQCQQMLKISSSSEFVRLQVSYDEYLCMKVLLLLSTVPKDGLKSSQAVFDEIRMTYIKELGKAIVKREGNSSQNWQRFYQLTKLLDSMHEMVGGLLQFCFYTTFVNKSLSVEFPEMLAEIISNQLPKFKAGSVVKPLLFHQKRPAILYALLSS

Secondary structure (DSSP, 8-state):
--TT-HHHHHHHHSPPPPP-----SS---HHHHHHHHHHHHHHHHHHHHHHHHHSTTGGGS-HHHHHHHHHHHHHHHHHHHHHHHHHHHHTTSSEEEETTEEE-HHHHTSTTTHHHHHHHHHHHHHHHHHT--HHHHHHHHHHHHTSEEETT--TTHHHHHHHHHHHHHHHHHHHHTT---HHHHHHHHHHHHHHHHHHHHHHHHHHHHHHHHHHH-TT-----HHHHHHHHHHHHHHHTT-EEE--SS--/--HHHHHHHT-

Foldseek 3Di:
DVVPDLLVLLVVLDDDFDAQPDDPPDPDAPQVVLLSLQVLLLVVLVSVLSSQVSRPLSVVFDPVQNLQLSLQQSLLLLLLVQLVVCCVPPVLQWRPSGVNDIHHPVNCPHPPNVVLVVLSSVSNNLCNVLVADPSLSSLLSVVSSLWKAFPVAGPPNVSSVVVNVVSLVSNLVVLCVVPDDPVVSVVSSVSSLVSSQVSCVSSVVVLVVVLVCLPVVVVPHDHDPSVNVSNVVNVVCVVVVRMDTDGPDDD/DPVVVVVVVVD

Solvent-accessible surface area: 13022 Å² total; per-re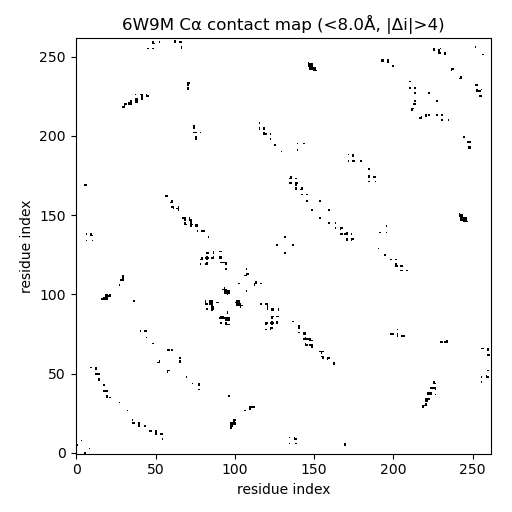sidue (Å²): 100,145,205,81,50,32,22,40,57,2,75,111,37,42,51,145,77,34,131,11,66,23,86,72,115,130,112,37,67,8,45,70,0,14,20,26,22,26,75,2,11,2,99,31,2,59,28,10,1,162,10,0,47,49,6,51,25,3,158,109,5,85,50,50,4,9,3,24,0,3,4,18,1,12,25,10,4,27,6,0,21,8,0,27,29,0,23,124,132,16,87,13,113,72,0,6,21,0,67,54,1,45,1,62,134,125,40,10,127,34,83,114,0,109,112,30,0,80,56,13,32,112,1,0,53,34,0,40,152,12,101,4,30,86,24,0,4,3,0,0,10,1,0,2,0,1,3,13,6,23,121,149,31,19,135,23,75,82,51,1,58,118,14,26,132,59,3,45,136,11,0,20,108,1,4,86,100,113,160,29,84,77,86,104,26,175,99,38,43,100,58,0,1,88,4,3,21,42,0,40,138,7,6,35,44,14,11,112,59,14,14,117,9,56,89,80,123,34,82,67,12,132,38,27,120,9,4,26,49,1,0,61,29,0,29,68,90,58,157,81,38,36,23,84,61,38,61,51,46,180,206,160,3,64,62,0,97,63,58,10,56,120

B-factor: mean 34.55, std 14.48, range [16.07, 106.05]